Protein AF-A0A956H347-F1 (afdb_monomer)

Foldseek 3Di:
DPPDPVVNVCVVPVCDDPPDPQQAAQLVVVLVLLVLCCDPPHPNDPVDPLQAAAEAEAEAQAEHRQFDPVLCQCQDQPRQVQQALDSPDSGGANSSSCLQFWDWDDDPVAIDIATAFAASNSHGDPDQNRGGHRDPCSRQVSQVVSQVSSVVVPVLHAYAYAYQFQADQVLHFGWAAPPVDVVCCNRHVTAFNDWAQDPVPGIDGGHGHRSSVVSRVSRDDSRGDHNNDPDCVVVVVVVVCSNVPDPPD

Radius of gyration: 19.12 Å; Cα contacts (8 Å, |Δi|>4): 465; chains: 1; bounding box: 52×43×61 Å

Mean predicted aligned error: 5.88 Å

Nearest PDB structures (foldseek):
  6dek-assembly1_A  TM=2.453E-01  e=6.646E+00  Candida albicans SC5314
  1jsc-assembly1_B  TM=2.160E-01  e=8.020E+00  Saccharomyces cerevisiae

Sequence (249 aa):
APEVALDDVLRCMLPQGINGCGFEQQLESMHLALLRSFSADEAQFGFIRDDASLLVVIVSDEADCSYNKNWGDIFAQDGNRVFWSDPNASFPTSAVCWNAGVACTITPDSYDCVPADKNVDGAPAATDEEAVLHPLSRYTEVLQGLEAEKHAIDPGLDVAVLAITGVGADNQPHYADSLEDPAFQDSFGIGPGCKTVDPEFGFDYAVPPVRMRSVAELMSSDPLASICAADYSSFMAATVEKLVGSCGG

Structure (mmCIF, N/CA/C/O backbone):
data_AF-A0A956H347-F1
#
_entry.id   AF-A0A956H347-F1
#
loop_
_atom_site.group_PDB
_atom_site.id
_atom_site.type_symbol
_atom_site.label_atom_id
_atom_site.label_alt_id
_atom_site.label_comp_id
_atom_site.label_asym_id
_atom_site.label_entity_id
_atom_site.label_seq_id
_atom_site.pdbx_PDB_ins_code
_atom_site.Cartn_x
_atom_site.Cartn_y
_atom_site.Cartn_z
_atom_site.occupancy
_atom_site.B_iso_or_equiv
_atom_site.auth_seq_id
_atom_site.auth_comp_id
_atom_site.auth_asym_id
_atom_site.auth_atom_id
_atom_site.pdbx_PDB_model_num
ATOM 1 N N . ALA A 1 1 ? -18.927 -25.425 21.312 1.00 43.75 1 ALA A N 1
ATOM 2 C CA . ALA A 1 1 ? -17.989 -25.957 20.304 1.00 43.75 1 ALA A CA 1
ATOM 3 C C . ALA A 1 1 ? -16.626 -26.089 20.973 1.00 43.75 1 ALA A C 1
ATOM 5 O O . ALA A 1 1 ? -16.422 -25.353 21.934 1.00 43.75 1 ALA A O 1
ATOM 6 N N . PRO A 1 2 ? -15.742 -27.018 20.568 1.00 46.56 2 PRO A N 1
ATOM 7 C CA . PRO A 1 2 ? -14.362 -26.985 21.041 1.00 46.56 2 PRO A CA 1
ATOM 8 C C . PRO A 1 2 ? -13.775 -25.627 20.654 1.00 46.56 2 PRO A C 1
ATOM 10 O O . PRO A 1 2 ? -13.997 -25.165 19.536 1.00 46.56 2 PRO A O 1
ATOM 13 N N . GLU A 1 3 ? -13.116 -24.974 21.598 1.00 54.88 3 GLU A N 1
ATOM 14 C CA . GLU A 1 3 ? -12.409 -23.723 21.362 1.00 54.88 3 GLU A CA 1
ATOM 15 C C . GLU A 1 3 ? -11.193 -24.071 20.496 1.00 54.88 3 GLU A C 1
ATOM 17 O O . GLU A 1 3 ? -10.264 -24.732 20.956 1.00 54.88 3 GLU A O 1
ATOM 22 N N . VAL A 1 4 ? -11.267 -23.769 19.198 1.00 62.38 4 VAL A N 1
ATOM 23 C CA . VAL A 1 4 ? -10.109 -23.889 18.308 1.00 62.38 4 VAL A CA 1
ATOM 24 C C . VAL A 1 4 ? -9.166 -22.768 18.710 1.00 62.38 4 VAL A C 1
ATOM 26 O O . VAL A 1 4 ? -9.586 -21.612 18.779 1.00 62.38 4 VAL A O 1
ATOM 29 N N . ALA A 1 5 ? -7.925 -23.114 19.028 1.00 74.06 5 ALA A N 1
ATOM 30 C CA . ALA A 1 5 ? -6.944 -22.124 19.419 1.00 74.06 5 ALA A CA 1
ATOM 31 C C . ALA A 1 5 ? -6.692 -21.162 18.240 1.00 74.06 5 ALA A C 1
ATOM 33 O O . ALA A 1 5 ? -6.752 -21.551 17.071 1.00 74.06 5 ALA A O 1
ATOM 34 N N . LEU A 1 6 ? -6.510 -19.872 18.535 1.00 65.56 6 LEU A N 1
ATOM 35 C CA . LEU A 1 6 ? -6.413 -18.829 17.507 1.00 65.56 6 LEU A CA 1
ATOM 36 C C . LEU A 1 6 ? -5.255 -19.094 16.531 1.00 65.56 6 LEU A C 1
ATOM 38 O O . LEU A 1 6 ? -5.375 -18.807 15.343 1.00 65.56 6 LEU A O 1
ATOM 42 N N . ASP A 1 7 ? -4.167 -19.688 17.015 1.00 70.19 7 ASP A N 1
ATOM 43 C CA . ASP A 1 7 ? -3.030 -20.133 16.212 1.00 70.19 7 ASP A CA 1
ATOM 44 C C . ASP A 1 7 ? -3.416 -21.220 15.201 1.00 70.19 7 ASP A C 1
ATOM 46 O O . ASP A 1 7 ? -3.001 -21.141 14.045 1.00 70.19 7 ASP A O 1
ATOM 50 N N . ASP A 1 8 ? -4.259 -22.180 15.581 1.00 68.44 8 ASP A N 1
ATOM 51 C CA . ASP A 1 8 ? -4.762 -23.210 14.665 1.00 68.44 8 ASP A CA 1
ATOM 52 C C . ASP A 1 8 ? -5.692 -22.617 13.593 1.00 68.44 8 ASP A C 1
ATOM 54 O O . ASP A 1 8 ? -5.620 -23.005 12.422 1.00 68.44 8 ASP A O 1
ATOM 58 N N . VAL A 1 9 ? -6.531 -21.638 13.955 1.00 70.50 9 VAL A N 1
ATOM 59 C CA . VAL A 1 9 ? -7.384 -20.922 12.988 1.00 70.50 9 VAL A CA 1
ATOM 60 C C . VAL A 1 9 ? -6.529 -20.118 12.010 1.00 70.50 9 VAL A C 1
ATOM 62 O O . VAL A 1 9 ? -6.699 -20.250 10.798 1.00 70.50 9 VAL A O 1
ATOM 65 N N . LEU A 1 10 ? -5.581 -19.324 12.512 1.00 68.81 10 LEU A N 1
ATOM 66 C CA . LEU A 1 10 ? -4.703 -18.502 11.677 1.00 68.81 10 LEU A CA 1
ATOM 67 C C . LEU A 1 10 ? -3.832 -19.364 10.759 1.00 68.81 10 LEU A C 1
ATOM 69 O O . LEU A 1 10 ? -3.721 -19.059 9.576 1.00 68.81 10 LEU A O 1
ATOM 73 N N . ARG A 1 11 ? -3.300 -20.492 11.239 1.00 70.50 11 ARG A N 1
ATOM 74 C CA . ARG A 1 11 ? -2.558 -21.446 10.394 1.00 70.50 11 ARG A CA 1
ATOM 75 C C . ARG A 1 11 ? -3.395 -22.037 9.267 1.00 70.50 11 ARG A C 1
ATOM 77 O O . ARG A 1 11 ? -2.844 -22.351 8.219 1.00 70.50 11 ARG A O 1
ATOM 84 N N . CYS A 1 12 ? -4.702 -22.190 9.460 1.00 65.19 12 CYS A N 1
ATOM 85 C CA . CYS A 1 12 ? -5.597 -22.656 8.403 1.00 65.19 12 CYS A CA 1
ATOM 86 C C . CYS A 1 12 ? -6.010 -21.537 7.438 1.00 65.19 12 CYS A C 1
ATOM 88 O O . CYS A 1 12 ? -6.299 -21.817 6.277 1.00 65.19 12 CYS A O 1
ATOM 90 N N . MET A 1 13 ? -6.087 -20.290 7.912 1.00 69.88 13 MET A N 1
ATOM 91 C CA . MET A 1 13 ? -6.613 -19.162 7.137 1.00 69.88 13 MET A CA 1
ATOM 92 C C . MET A 1 13 ? -5.539 -18.305 6.467 1.00 69.88 13 MET A C 1
ATOM 94 O O . MET A 1 13 ? -5.861 -17.609 5.513 1.00 69.88 13 MET A O 1
ATOM 98 N N . LEU A 1 14 ? -4.288 -18.324 6.922 1.00 66.62 14 LEU A N 1
ATOM 99 C CA . LEU A 1 14 ? -3.225 -17.492 6.349 1.00 66.62 14 LEU A CA 1
ATOM 100 C C . LEU A 1 14 ? -2.609 -18.053 5.060 1.00 66.62 14 LEU A C 1
ATOM 102 O O . LEU A 1 14 ? -2.336 -17.243 4.178 1.00 66.62 14 LEU A O 1
ATOM 106 N N . PRO A 1 15 ? -2.428 -19.380 4.879 1.00 64.75 15 PRO A N 1
ATOM 107 C CA . PRO A 1 15 ? -1.987 -19.932 3.600 1.00 64.75 15 PRO A CA 1
ATOM 108 C C . PRO A 1 15 ? -3.092 -19.788 2.544 1.00 64.75 15 PRO A C 1
ATOM 110 O O . PRO A 1 15 ? -3.883 -20.699 2.300 1.00 64.75 15 PRO A O 1
ATOM 113 N N . GLN A 1 16 ? -3.181 -18.610 1.935 1.00 62.66 16 GLN A N 1
ATOM 114 C CA . GLN A 1 16 ? -4.017 -18.363 0.770 1.00 62.66 16 GLN A CA 1
ATOM 115 C C . GLN A 1 16 ? -3.220 -18.754 -0.477 1.00 62.66 16 GLN A C 1
ATOM 117 O O . GLN A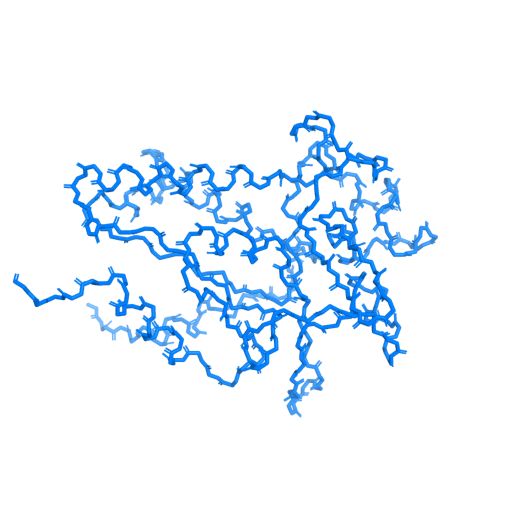 1 16 ? -2.027 -18.491 -0.581 1.00 62.66 16 GLN A O 1
ATOM 122 N N . GLY A 1 17 ? -3.852 -19.496 -1.387 1.00 56.09 17 GLY A N 1
ATOM 123 C CA . GLY A 1 17 ? -3.143 -20.107 -2.511 1.00 56.09 17 GLY A CA 1
ATOM 124 C C . GLY A 1 17 ? -2.524 -19.081 -3.469 1.00 56.09 17 GLY A C 1
ATOM 125 O O . GLY A 1 17 ? -3.136 -18.068 -3.776 1.00 56.09 17 GLY A O 1
ATOM 126 N N . ILE A 1 18 ? -1.370 -19.427 -4.042 1.00 60.38 18 ILE A N 1
ATOM 127 C CA . ILE A 1 18 ? -0.601 -18.628 -5.020 1.00 60.38 18 ILE A CA 1
ATOM 128 C C . ILE A 1 18 ? -1.235 -18.531 -6.424 1.00 60.38 18 ILE A C 1
ATOM 130 O O . ILE A 1 18 ? -0.656 -17.961 -7.339 1.00 60.38 18 ILE A O 1
ATOM 134 N N . ASN A 1 19 ? -2.418 -19.119 -6.631 1.00 60.50 19 ASN A N 1
ATOM 135 C CA . ASN A 1 19 ? -3.109 -19.134 -7.931 1.00 60.50 19 ASN A CA 1
ATOM 136 C C . ASN A 1 19 ? -4.013 -17.902 -8.144 1.00 60.50 19 ASN A C 1
ATOM 138 O O . ASN A 1 19 ? -4.927 -17.939 -8.971 1.00 60.50 19 ASN A O 1
ATOM 142 N N . GLY A 1 20 ? -3.821 -16.849 -7.346 1.00 60.50 20 GLY A N 1
ATOM 143 C CA . GLY A 1 20 ? -4.501 -15.569 -7.508 1.00 60.50 20 GLY A CA 1
ATOM 144 C C . GLY A 1 20 ? -4.001 -14.789 -8.727 1.00 60.50 20 GLY A C 1
ATOM 145 O O . GLY A 1 20 ? -3.146 -15.238 -9.486 1.00 60.50 20 GLY A O 1
ATOM 146 N N . CYS A 1 21 ? -4.553 -13.594 -8.926 1.00 68.31 21 CYS A N 1
ATOM 147 C CA . CYS A 1 21 ? -3.962 -12.627 -9.846 1.00 68.31 21 CYS A CA 1
ATOM 148 C C . CYS A 1 21 ? -2.609 -12.189 -9.268 1.00 68.31 21 CYS A C 1
ATOM 150 O O . CYS A 1 21 ? -2.598 -11.719 -8.136 1.00 68.31 21 CYS A O 1
ATOM 152 N N . GLY A 1 22 ? -1.512 -12.285 -10.028 1.00 80.06 22 GLY A N 1
ATOM 153 C CA . GLY 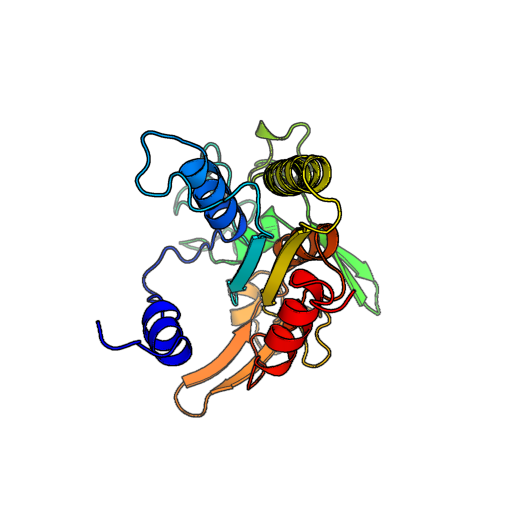A 1 22 ? -0.171 -11.821 -9.613 1.00 80.06 22 GLY A CA 1
ATOM 154 C C . GLY A 1 22 ? -0.028 -10.294 -9.541 1.00 80.06 22 GLY A C 1
ATOM 155 O O . GLY A 1 22 ? 1.041 -9.760 -9.778 1.00 80.06 22 GLY A O 1
ATOM 156 N N . PHE A 1 23 ? -1.136 -9.586 -9.316 1.00 91.38 23 PHE A N 1
ATOM 157 C CA . PHE A 1 23 ? -1.189 -8.146 -9.097 1.00 91.38 23 PHE A CA 1
ATOM 158 C C . PHE A 1 23 ? -1.989 -7.937 -7.815 1.00 91.38 23 PHE A C 1
ATOM 160 O O . PHE A 1 23 ? -3.226 -7.885 -7.840 1.00 91.38 23 PHE A O 1
ATOM 167 N N . GLU A 1 24 ? -1.289 -7.925 -6.687 1.00 92.31 24 GLU A N 1
ATOM 168 C CA . GLU A 1 24 ? -1.913 -7.970 -5.371 1.00 92.31 24 GLU A CA 1
ATOM 169 C C . GLU A 1 24 ? -2.517 -6.619 -4.966 1.00 92.31 24 GLU A C 1
ATOM 171 O O . GLU A 1 24 ? -1.957 -5.568 -5.235 1.00 92.31 24 GLU A O 1
ATOM 176 N N . GLN A 1 25 ? -3.701 -6.612 -4.350 1.00 95.69 25 GLN A N 1
ATOM 177 C CA . GLN A 1 25 ? -4.458 -5.380 -4.074 1.00 95.69 25 GLN A CA 1
ATOM 178 C C . GLN A 1 25 ? -4.817 -5.280 -2.593 1.00 95.69 25 GLN A C 1
ATOM 180 O O . GLN A 1 25 ? -5.994 -5.274 -2.225 1.00 95.69 25 GLN A O 1
ATOM 185 N N . GLN A 1 26 ? -3.807 -5.276 -1.726 1.00 95.81 26 GLN A N 1
ATOM 186 C CA . GLN A 1 26 ? -3.977 -5.280 -0.271 1.00 95.81 26 GLN A CA 1
ATOM 187 C C . GLN A 1 26 ? -4.828 -4.105 0.209 1.00 95.81 26 GLN A C 1
ATOM 189 O O . GLN A 1 26 ? -5.723 -4.297 1.037 1.00 95.81 26 GLN A O 1
ATOM 194 N N . LEU A 1 27 ? -4.578 -2.902 -0.313 1.00 98.38 27 LEU A N 1
ATOM 195 C CA . LEU A 1 27 ? -5.274 -1.699 0.140 1.00 98.38 27 LEU A CA 1
ATOM 196 C C . LEU A 1 27 ? -6.740 -1.672 -0.310 1.00 98.38 27 LEU A C 1
ATOM 198 O O . LEU A 1 27 ? -7.617 -1.386 0.506 1.00 98.38 27 LEU A O 1
ATOM 202 N N . GLU A 1 28 ? -7.040 -2.046 -1.556 1.00 97.69 28 GLU A N 1
ATOM 203 C CA . GLU A 1 28 ? -8.428 -2.152 -2.022 1.00 97.69 28 GLU A CA 1
ATOM 204 C C . GLU A 1 28 ? -9.150 -3.326 -1.350 1.00 97.69 28 GLU A C 1
ATOM 206 O O . GLU A 1 28 ? -10.328 -3.209 -1.017 1.00 97.69 28 GLU A O 1
ATOM 211 N N . SER A 1 29 ? -8.457 -4.434 -1.067 1.00 96.00 29 SER A N 1
ATOM 212 C CA . SER A 1 29 ? -9.013 -5.548 -0.288 1.00 96.00 29 SER A CA 1
ATOM 213 C C . SER A 1 29 ? -9.446 -5.090 1.109 1.00 96.00 29 SER A C 1
ATOM 215 O O . SER A 1 29 ? -10.592 -5.321 1.507 1.00 96.00 29 SER A O 1
ATOM 217 N N . MET A 1 30 ? -8.574 -4.363 1.821 1.00 97.50 30 MET A N 1
ATOM 218 C CA . MET A 1 30 ? -8.904 -3.733 3.102 1.00 97.50 30 MET A CA 1
ATOM 219 C C . MET A 1 30 ? -10.108 -2.796 2.951 1.00 97.50 30 MET A C 1
ATOM 221 O O . MET A 1 30 ? -11.083 -2.929 3.687 1.00 97.50 30 MET A O 1
ATOM 225 N N . HIS A 1 31 ? -10.074 -1.879 1.985 1.00 97.88 31 HIS A N 1
ATOM 226 C CA . HIS A 1 31 ? -11.142 -0.906 1.762 1.00 97.88 31 HIS A CA 1
ATOM 227 C C . HIS A 1 31 ? -12.504 -1.566 1.540 1.00 97.88 31 HIS A C 1
ATOM 229 O O . HIS A 1 31 ? -13.482 -1.224 2.205 1.00 97.88 31 HIS A O 1
ATOM 235 N N . LEU A 1 32 ? -12.571 -2.556 0.648 1.00 95.88 32 LEU A N 1
ATOM 236 C CA . LEU A 1 32 ? -13.803 -3.283 0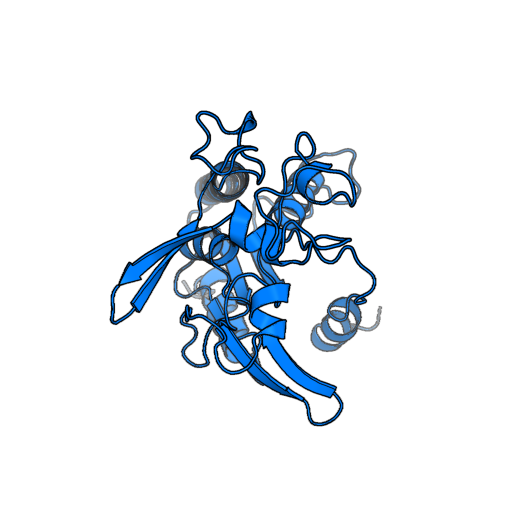.358 1.00 95.88 32 LEU A CA 1
ATOM 237 C C . LEU A 1 32 ? -14.286 -4.088 1.569 1.00 95.88 32 LEU A C 1
ATOM 239 O O . LEU A 1 32 ? -15.493 -4.151 1.805 1.00 95.88 32 LEU A O 1
ATOM 243 N N . ALA A 1 33 ? -13.382 -4.673 2.359 1.00 95.25 33 ALA A N 1
ATOM 244 C CA . ALA A 1 33 ? -13.753 -5.352 3.598 1.00 95.25 33 ALA A CA 1
ATOM 245 C C . ALA A 1 33 ? -14.396 -4.384 4.608 1.00 95.25 33 ALA A C 1
ATOM 247 O O . ALA A 1 33 ? -15.444 -4.710 5.172 1.00 95.25 33 ALA A O 1
ATOM 248 N N . LEU A 1 34 ? -13.826 -3.183 4.778 1.00 95.31 34 LEU A N 1
ATOM 249 C CA . LEU A 1 34 ? -14.396 -2.134 5.631 1.00 95.31 34 LEU A CA 1
ATOM 250 C C . LEU A 1 34 ? -15.777 -1.700 5.117 1.00 95.31 34 LEU A C 1
ATOM 252 O O . LEU A 1 34 ? -16.749 -1.754 5.868 1.00 95.31 34 LEU A O 1
ATOM 256 N N . LEU A 1 35 ? -15.907 -1.369 3.828 1.00 93.88 35 LEU A N 1
ATOM 257 C CA . LEU A 1 35 ? -17.183 -0.929 3.250 1.00 93.88 35 LEU A CA 1
ATOM 258 C C . LEU A 1 35 ? -18.298 -1.971 3.403 1.00 93.88 35 LEU A C 1
ATOM 260 O O . LEU A 1 35 ? -19.421 -1.631 3.777 1.00 93.88 35 LEU A O 1
ATOM 264 N N . ARG A 1 36 ? -17.991 -3.251 3.166 1.00 95.00 36 ARG A N 1
ATOM 265 C CA . ARG A 1 36 ? -18.969 -4.341 3.322 1.00 95.00 36 ARG A CA 1
ATOM 266 C C . ARG A 1 36 ? -19.379 -4.554 4.777 1.00 95.00 36 ARG A C 1
ATOM 268 O O . ARG A 1 36 ? -20.462 -5.066 5.026 1.00 95.00 36 ARG A O 1
ATOM 275 N N . SER A 1 37 ? -18.560 -4.136 5.741 1.00 95.06 37 SER A N 1
ATOM 276 C CA . SER A 1 37 ? -18.932 -4.189 7.157 1.00 95.06 37 SER A CA 1
ATOM 277 C C . SER A 1 37 ? -19.898 -3.077 7.592 1.00 95.06 37 SER A C 1
ATOM 279 O O . SER A 1 37 ? -20.569 -3.224 8.615 1.00 95.06 37 SER A O 1
ATOM 281 N N . PHE A 1 38 ? -20.018 -2.000 6.805 1.00 90.69 38 PHE A N 1
ATOM 282 C CA . PHE A 1 38 ? -20.933 -0.881 7.065 1.00 90.69 38 PHE A CA 1
ATOM 283 C C . PHE A 1 38 ? -22.330 -1.078 6.463 1.00 90.69 38 PHE A C 1
ATOM 285 O O . PHE A 1 38 ? -23.285 -0.433 6.898 1.00 90.69 38 PHE A O 1
ATOM 292 N N . SER A 1 39 ? -22.474 -1.951 5.463 1.00 91.56 39 SER A N 1
ATOM 293 C CA . SER A 1 39 ? -23.724 -2.104 4.714 1.00 91.56 39 SER A CA 1
ATOM 294 C C . SER A 1 39 ? -24.639 -3.161 5.327 1.00 91.56 39 SER A C 1
ATOM 296 O O . SER A 1 39 ? -24.278 -4.329 5.374 1.00 91.56 39 SER A O 1
ATOM 298 N N . ALA A 1 40 ? -25.839 -2.774 5.773 1.00 93.00 40 ALA A N 1
ATOM 299 C CA . ALA A 1 40 ? -26.773 -3.657 6.493 1.00 93.00 40 ALA A CA 1
ATOM 300 C C . ALA A 1 40 ? -27.295 -4.868 5.690 1.00 93.00 40 ALA A C 1
ATOM 302 O O . ALA A 1 40 ? -27.891 -5.781 6.262 1.00 93.00 40 ALA A O 1
ATOM 303 N N . ASP A 1 41 ? -27.111 -4.868 4.372 1.00 94.94 41 ASP A N 1
ATOM 304 C CA . ASP A 1 41 ? -27.464 -5.948 3.449 1.00 94.94 41 ASP A CA 1
ATOM 305 C C . ASP A 1 41 ? -26.316 -6.938 3.184 1.00 94.94 41 ASP A C 1
ATOM 307 O O . ASP A 1 41 ? -26.537 -7.977 2.558 1.00 94.94 41 ASP A O 1
ATOM 311 N N . GLU A 1 42 ? -25.112 -6.664 3.685 1.00 94.44 42 GLU A N 1
ATOM 312 C CA . GLU A 1 42 ? -23.948 -7.539 3.560 1.00 94.44 42 GLU A CA 1
ATOM 313 C C . GLU A 1 42 ? -23.823 -8.486 4.761 1.00 94.44 42 GLU A C 1
ATOM 315 O O . GLU A 1 42 ? -24.094 -8.137 5.909 1.00 94.44 42 GLU A O 1
ATOM 320 N N . ALA A 1 43 ? -23.340 -9.707 4.520 1.00 93.69 43 ALA A N 1
ATOM 321 C CA . ALA A 1 43 ? -23.149 -10.701 5.585 1.00 93.69 43 ALA A CA 1
ATOM 322 C C . ALA A 1 43 ? -22.086 -10.288 6.625 1.00 93.69 43 ALA A C 1
ATOM 324 O O . ALA A 1 43 ? -22.016 -10.862 7.708 1.00 93.69 43 ALA A O 1
ATOM 325 N N . GLN A 1 44 ? -21.236 -9.328 6.267 1.00 93.56 44 GLN A N 1
ATOM 326 C CA . GLN A 1 44 ? -20.145 -8.779 7.066 1.00 93.56 44 GLN A CA 1
ATOM 327 C C . GLN A 1 44 ? -20.607 -7.618 7.953 1.00 93.56 44 GLN A C 1
ATOM 329 O O . GLN A 1 44 ? -19.812 -7.118 8.753 1.00 93.56 44 GLN A O 1
ATOM 334 N N . PHE A 1 45 ? -21.865 -7.182 7.813 1.00 95.12 45 PHE A N 1
ATOM 335 C CA . PHE A 1 45 ? -22.415 -6.084 8.589 1.00 95.12 45 PHE A CA 1
ATOM 336 C C . PHE A 1 45 ? -22.241 -6.299 10.093 1.00 95.12 45 PHE A C 1
ATOM 338 O O . PHE A 1 45 ? -22.538 -7.373 10.621 1.00 95.12 45 PHE A O 1
ATOM 345 N N . GLY A 1 46 ? -21.779 -5.259 10.787 1.00 90.75 46 GLY A N 1
ATOM 346 C CA . GLY A 1 46 ? -21.585 -5.287 12.238 1.00 90.75 46 GLY A CA 1
ATOM 347 C C . GLY A 1 46 ? -20.295 -5.971 12.699 1.00 90.75 46 GLY A C 1
ATOM 348 O O . GLY A 1 46 ? -20.088 -6.101 13.904 1.00 90.75 46 GLY A O 1
ATOM 349 N N . PHE A 1 47 ? -19.411 -6.382 11.778 1.00 93.94 47 PHE A N 1
ATOM 350 C CA . PHE A 1 47 ? -18.047 -6.782 12.139 1.00 93.94 47 PHE A CA 1
ATOM 351 C C . PHE A 1 47 ? -17.307 -5.637 12.847 1.00 93.94 47 PHE A C 1
ATOM 353 O O . PHE A 1 47 ? -16.709 -5.839 13.904 1.00 93.94 47 PHE A O 1
ATOM 360 N N . ILE A 1 48 ? -17.394 -4.424 12.290 1.00 94.06 48 ILE A N 1
ATOM 361 C CA . ILE A 1 48 ? -16.894 -3.214 12.941 1.00 94.06 48 ILE A CA 1
ATOM 362 C C . ILE A 1 48 ? -17.945 -2.755 13.946 1.00 94.06 48 ILE A C 1
ATOM 364 O O . ILE A 1 48 ? -19.015 -2.279 13.573 1.00 94.06 48 ILE A O 1
ATOM 368 N N . ARG A 1 49 ? -17.626 -2.918 15.230 1.00 91.94 49 ARG A N 1
ATOM 369 C CA . ARG A 1 49 ? -18.436 -2.406 16.339 1.00 91.94 49 ARG A CA 1
ATOM 370 C C . ARG A 1 49 ? -18.029 -0.979 16.669 1.00 91.94 49 ARG A C 1
ATOM 372 O O . ARG A 1 49 ? -16.870 -0.613 16.480 1.00 91.94 49 ARG A O 1
ATOM 379 N N . ASP A 1 50 ? -18.970 -0.186 17.151 1.00 91.69 50 ASP A N 1
ATOM 380 C CA . ASP A 1 50 ? -18.750 1.195 17.577 1.00 91.69 50 ASP A CA 1
ATOM 381 C C . ASP A 1 50 ? -17.935 1.262 18.882 1.00 91.69 50 ASP A C 1
ATOM 383 O O . ASP A 1 50 ? -17.019 2.071 18.990 1.00 91.69 50 ASP A O 1
ATOM 387 N N . ASP A 1 51 ? -18.176 0.328 19.803 1.00 90.12 51 ASP A N 1
ATOM 388 C CA . ASP A 1 51 ? -17.559 0.199 21.131 1.00 90.12 51 ASP A CA 1
ATOM 389 C C . ASP A 1 51 ? -16.262 -0.641 21.175 1.00 90.12 51 ASP A C 1
ATOM 391 O O . ASP A 1 51 ? -15.939 -1.262 22.192 1.00 90.12 51 ASP A O 1
ATOM 395 N N . ALA A 1 52 ? -15.522 -0.723 20.065 1.00 91.88 52 ALA A N 1
ATOM 396 C CA . ALA A 1 52 ? -14.305 -1.532 19.986 1.00 91.88 52 ALA A CA 1
ATOM 397 C C . ALA A 1 52 ? -13.231 -0.921 19.089 1.00 91.88 52 ALA A C 1
ATOM 399 O O . ALA A 1 52 ? -13.538 -0.437 18.000 1.00 91.88 52 ALA A O 1
ATOM 400 N N . SER A 1 53 ? -11.969 -1.029 19.501 1.00 93.31 53 SER A N 1
ATOM 401 C CA . SER A 1 53 ? -10.825 -0.716 18.645 1.00 93.31 53 SER A CA 1
ATOM 402 C C . SER A 1 53 ? -10.790 -1.649 17.428 1.00 93.31 53 SER A C 1
ATOM 404 O O . SER A 1 53 ? -11.238 -2.800 17.493 1.00 93.31 53 SER A O 1
ATOM 406 N N . LEU A 1 54 ? -10.246 -1.163 16.313 1.00 93.81 54 LEU A N 1
ATOM 407 C CA . LEU A 1 54 ? -10.047 -1.949 15.095 1.00 93.81 54 LEU A CA 1
ATOM 408 C C . LEU A 1 54 ? -8.553 -2.153 14.846 1.00 93.81 54 LEU A C 1
ATOM 410 O O . LEU A 1 54 ? -7.789 -1.194 14.802 1.00 93.81 54 LEU A O 1
ATOM 414 N N . LEU A 1 55 ? -8.160 -3.403 14.613 1.00 94.00 55 LEU A N 1
ATOM 415 C CA . LEU A 1 55 ? -6.839 -3.751 14.105 1.00 94.00 55 LEU A CA 1
ATOM 416 C C . LEU A 1 55 ? -6.963 -4.282 12.681 1.00 94.00 55 LEU A C 1
ATOM 418 O O . LEU A 1 55 ? -7.616 -5.304 12.456 1.0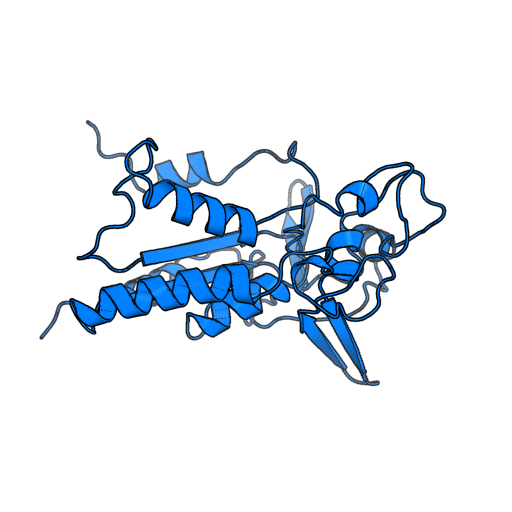0 94.00 55 LEU A O 1
ATOM 422 N N . VAL A 1 56 ? -6.282 -3.632 11.744 1.00 95.38 56 VAL A N 1
ATOM 423 C CA . VAL A 1 56 ? -6.026 -4.170 10.408 1.00 95.38 56 VAL A CA 1
ATOM 424 C C . VAL A 1 56 ? -4.582 -4.653 10.350 1.00 95.38 56 VAL A C 1
ATOM 426 O O . VAL A 1 56 ? -3.661 -3.911 10.678 1.00 95.38 56 VAL A O 1
ATOM 429 N N . VAL A 1 57 ? -4.375 -5.894 9.910 1.00 94.75 57 VAL A N 1
ATOM 430 C CA . VAL A 1 57 ? -3.038 -6.447 9.658 1.00 94.75 57 VAL A CA 1
ATOM 431 C C . VAL A 1 57 ? -2.935 -6.799 8.184 1.00 94.75 57 VAL A C 1
ATOM 433 O O . VAL A 1 57 ? -3.656 -7.668 7.697 1.00 94.75 57 VAL A O 1
ATOM 436 N N . ILE A 1 58 ? -2.040 -6.114 7.485 1.00 95.69 58 ILE A N 1
ATOM 437 C CA . ILE A 1 58 ? -1.686 -6.393 6.099 1.00 95.69 58 ILE A CA 1
ATOM 438 C C . ILE A 1 58 ? -0.491 -7.344 6.105 1.00 95.69 58 ILE A C 1
ATOM 440 O O . ILE A 1 58 ? 0.503 -7.084 6.779 1.00 95.69 58 ILE A O 1
ATOM 444 N N . VAL A 1 59 ? -0.588 -8.438 5.355 1.00 93.19 59 VAL A N 1
ATOM 445 C CA . VAL A 1 59 ? 0.504 -9.397 5.152 1.00 93.19 59 VAL A CA 1
ATOM 446 C C . VAL A 1 59 ? 0.679 -9.580 3.652 1.00 93.19 59 VAL A C 1
ATOM 448 O O . VAL A 1 59 ? -0.279 -9.964 2.982 1.00 93.19 59 VAL A O 1
ATOM 451 N N . SER A 1 60 ? 1.855 -9.243 3.123 1.00 92.56 60 SER A N 1
ATOM 452 C CA . SER A 1 60 ? 2.166 -9.387 1.693 1.00 92.56 60 SER A CA 1
ATOM 453 C C . SER A 1 60 ? 3.668 -9.298 1.445 1.00 92.56 60 SER A C 1
ATOM 455 O O . SER A 1 60 ? 4.372 -8.527 2.100 1.00 92.56 60 SER A O 1
ATOM 457 N N . ASP A 1 61 ? 4.149 -10.080 0.491 1.00 92.69 61 ASP A N 1
ATOM 458 C CA . ASP A 1 61 ? 5.496 -10.028 -0.068 1.00 92.69 61 ASP A CA 1
ATOM 459 C C . ASP A 1 61 ? 5.580 -9.218 -1.377 1.00 92.69 61 ASP A C 1
ATOM 461 O O . ASP A 1 61 ? 6.682 -9.012 -1.884 1.00 92.69 61 ASP A O 1
ATOM 465 N N . GLU A 1 62 ? 4.472 -8.679 -1.893 1.00 93.31 62 GLU A N 1
ATOM 466 C CA . GLU A 1 62 ? 4.431 -7.881 -3.126 1.00 93.31 62 GLU A CA 1
ATOM 467 C C . GLU A 1 62 ? 4.168 -6.379 -2.889 1.00 93.31 62 GLU A C 1
ATOM 469 O O . GLU A 1 62 ? 3.914 -5.899 -1.782 1.00 93.31 62 GLU A O 1
ATOM 474 N N . ALA A 1 63 ? 4.269 -5.594 -3.966 1.00 95.62 63 ALA A N 1
ATOM 475 C CA . ALA A 1 63 ? 3.826 -4.205 -3.976 1.00 95.62 63 ALA A CA 1
ATOM 476 C C . ALA A 1 63 ? 2.301 -4.123 -4.158 1.00 95.62 63 ALA A C 1
ATOM 478 O O . ALA A 1 63 ? 1.729 -4.841 -4.969 1.00 95.62 63 ALA A O 1
ATOM 479 N N . ASP A 1 64 ? 1.652 -3.174 -3.476 1.00 97.62 64 ASP A N 1
ATOM 480 C CA . ASP A 1 64 ? 0.219 -2.924 -3.662 1.00 97.62 64 ASP A CA 1
ATOM 481 C C . ASP A 1 64 ? -0.083 -2.391 -5.076 1.00 97.62 64 ASP A C 1
ATOM 483 O O . ASP A 1 64 ? 0.356 -1.308 -5.472 1.00 97.62 64 ASP A O 1
ATOM 487 N N . CYS A 1 65 ? -0.892 -3.150 -5.804 1.00 96.12 65 CYS A N 1
ATOM 488 C CA . CYS A 1 65 ? -1.389 -2.904 -7.152 1.00 96.12 65 CYS A CA 1
ATOM 489 C C . CYS A 1 65 ? -2.838 -2.410 -7.161 1.00 96.12 65 CYS A C 1
ATOM 491 O O . CYS A 1 65 ? -3.515 -2.615 -8.167 1.00 96.12 65 CYS A O 1
ATOM 493 N N . SER A 1 66 ? -3.366 -1.858 -6.062 1.00 97.69 66 SER A N 1
ATOM 494 C CA . SER A 1 66 ? -4.791 -1.520 -5.933 1.00 97.69 66 SER A CA 1
ATOM 495 C C . SER A 1 66 ? -5.248 -0.515 -6.999 1.00 97.69 66 SER A C 1
ATOM 497 O O . SER A 1 66 ? -5.163 0.706 -6.819 1.00 97.69 66 SER A O 1
ATOM 499 N N . TYR A 1 67 ? -5.684 -1.0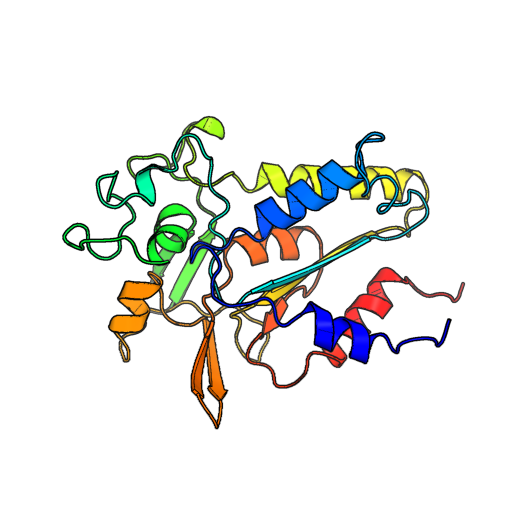47 -8.144 1.00 96.81 67 TYR A N 1
ATOM 500 C CA . TYR A 1 67 ? -5.775 -0.311 -9.396 1.00 96.81 67 TYR A CA 1
ATOM 501 C C . TYR A 1 67 ? -7.179 0.191 -9.668 1.00 96.81 67 TYR A C 1
ATOM 503 O O . TYR A 1 67 ? -8.185 -0.454 -9.369 1.00 96.81 67 TYR A O 1
ATOM 511 N N . ASN A 1 68 ? -7.239 1.344 -10.319 1.00 97.00 68 ASN A N 1
ATOM 512 C CA . ASN A 1 68 ? -8.484 1.882 -10.816 1.00 97.00 68 ASN A CA 1
ATOM 513 C C . ASN A 1 68 ? -8.914 1.081 -12.050 1.00 97.00 68 ASN A C 1
ATOM 515 O O . ASN A 1 68 ? -8.254 1.100 -13.089 1.00 97.00 68 ASN A O 1
ATOM 519 N N . LYS A 1 69 ? -10.051 0.386 -11.948 1.00 95.38 69 LYS A N 1
ATOM 520 C CA . LYS A 1 69 ? -10.547 -0.533 -12.989 1.00 95.38 69 LYS A CA 1
ATOM 521 C C . LYS A 1 69 ? -10.771 0.121 -14.354 1.00 95.38 69 LYS A C 1
ATOM 523 O O . LYS A 1 69 ? -10.737 -0.586 -15.358 1.00 95.38 69 LYS A O 1
ATOM 528 N N . ASN A 1 70 ? -10.939 1.444 -14.409 1.00 96.69 70 ASN A N 1
ATOM 529 C CA . ASN A 1 70 ? -11.002 2.187 -15.673 1.00 96.69 70 ASN A CA 1
ATOM 530 C C . ASN A 1 70 ? -9.690 2.106 -16.475 1.00 96.69 70 ASN A C 1
ATOM 532 O O . ASN A 1 70 ? -9.708 2.274 -17.691 1.00 96.69 70 ASN A O 1
ATOM 536 N N . TRP A 1 71 ? -8.576 1.806 -15.804 1.00 96.88 71 TRP A N 1
ATOM 537 C CA . TRP A 1 71 ? -7.225 1.727 -16.357 1.00 96.88 71 TRP A CA 1
ATOM 538 C C . TRP A 1 71 ? -6.657 0.300 -16.351 1.00 96.88 71 TRP A C 1
ATOM 540 O O . TRP A 1 71 ? -5.452 0.118 -16.498 1.00 96.88 71 TRP A O 1
ATOM 550 N N . GLY A 1 72 ? -7.507 -0.729 -16.228 1.00 95.31 72 GLY A N 1
ATOM 551 C CA . GLY A 1 72 ? -7.077 -2.135 -16.173 1.00 95.31 72 GLY A CA 1
ATOM 552 C C . GLY A 1 72 ? -6.302 -2.632 -17.404 1.00 95.31 72 GLY A C 1
ATOM 553 O O . GLY A 1 72 ? -5.662 -3.678 -17.347 1.00 95.31 72 GLY A O 1
ATOM 554 N N . ASP A 1 73 ? -6.317 -1.872 -18.501 1.00 95.38 73 ASP A N 1
ATOM 555 C CA . ASP A 1 73 ? -5.566 -2.165 -19.722 1.00 95.38 73 ASP A CA 1
ATOM 556 C C . ASP A 1 73 ? -4.040 -2.187 -19.509 1.00 95.38 73 ASP A C 1
ATOM 558 O O . ASP A 1 73 ? -3.340 -2.885 -20.236 1.00 95.38 73 ASP A O 1
ATOM 562 N N . ILE A 1 74 ? -3.512 -1.527 -18.466 1.00 95.75 74 ILE A N 1
ATOM 563 C CA . ILE A 1 74 ? -2.070 -1.585 -18.150 1.00 95.75 74 ILE A CA 1
ATOM 564 C C . ILE A 1 74 ? -1.585 -2.999 -17.771 1.00 95.75 74 ILE A C 1
ATOM 566 O O . ILE A 1 74 ? -0.384 -3.265 -17.789 1.00 95.75 74 ILE A O 1
ATOM 570 N N . PHE A 1 75 ? -2.514 -3.907 -17.447 1.00 94.75 75 PHE A N 1
ATOM 571 C CA . PHE A 1 75 ? -2.254 -5.305 -17.088 1.00 94.75 75 PHE A CA 1
ATOM 572 C C . PHE A 1 75 ? -2.585 -6.294 -18.222 1.00 94.75 75 PHE A C 1
ATOM 574 O O . PHE A 1 75 ? -2.418 -7.505 -18.058 1.00 94.75 75 PHE A O 1
ATOM 581 N N . ALA A 1 76 ? -3.086 -5.818 -19.365 1.00 93.38 76 ALA A N 1
ATOM 582 C CA . ALA A 1 76 ? -3.535 -6.669 -20.463 1.00 93.38 76 ALA A CA 1
ATOM 583 C C . ALA A 1 76 ? -2.411 -6.942 -21.472 1.00 93.38 76 ALA A C 1
ATOM 585 O O . ALA A 1 76 ? -1.669 -6.038 -21.834 1.00 93.38 76 ALA A O 1
ATOM 586 N N . GLN A 1 77 ? -2.338 -8.169 -22.002 1.00 93.62 77 GLN A N 1
ATOM 587 C CA . GLN A 1 77 ? -1.339 -8.604 -22.998 1.00 93.62 77 GLN A CA 1
ATOM 588 C C . GLN A 1 77 ? -1.158 -7.613 -24.174 1.00 93.62 77 GLN A C 1
ATOM 590 O O . GLN A 1 77 ? -0.042 -7.328 -24.626 1.00 93.62 77 GLN A O 1
ATOM 595 N N . ASP A 1 78 ? -2.279 -7.066 -24.639 1.00 94.00 78 ASP A N 1
ATOM 596 C CA . ASP A 1 78 ? -2.369 -6.198 -25.815 1.00 94.00 78 ASP A CA 1
ATOM 597 C C . ASP A 1 78 ? -2.590 -4.722 -25.434 1.00 94.00 78 ASP A C 1
ATOM 599 O O . ASP A 1 78 ? -2.869 -3.895 -26.304 1.00 94.00 78 ASP A O 1
ATOM 603 N N . GLY A 1 79 ? -2.503 -4.409 -24.140 1.00 94.81 79 GLY A N 1
ATOM 604 C CA . GLY A 1 79 ? -2.834 -3.106 -23.583 1.00 94.81 79 GLY A CA 1
ATOM 605 C C . GLY A 1 79 ? -1.652 -2.149 -23.480 1.00 94.81 79 GLY A C 1
ATOM 606 O O . GLY A 1 79 ? -0.583 -2.352 -24.068 1.00 94.81 79 GLY A O 1
ATOM 607 N N . ASN A 1 80 ? -1.853 -1.067 -22.733 1.00 96.75 80 ASN A N 1
ATOM 608 C CA . ASN A 1 80 ? -0.838 -0.045 -22.505 1.00 96.75 80 ASN A CA 1
ATOM 609 C C . ASN A 1 80 ? 0.380 -0.585 -21.724 1.00 96.75 80 ASN A C 1
ATOM 611 O O . ASN A 1 80 ? 0.257 -1.113 -20.622 1.00 96.75 80 ASN A O 1
ATOM 615 N N . ARG A 1 81 ? 1.583 -0.374 -22.277 1.00 97.81 81 ARG A N 1
ATOM 616 C CA . ARG A 1 81 ? 2.857 -0.904 -21.762 1.00 97.81 81 ARG A CA 1
ATOM 617 C C . ARG A 1 81 ? 3.753 0.116 -21.056 1.00 97.81 81 ARG A C 1
ATOM 619 O O . ARG A 1 81 ? 4.905 -0.193 -20.773 1.00 97.81 81 ARG A O 1
ATOM 626 N N . VAL A 1 82 ? 3.256 1.325 -20.775 1.00 98.19 82 VAL A N 1
ATOM 627 C CA . VAL A 1 82 ? 4.023 2.420 -20.139 1.00 98.19 82 VAL A CA 1
ATOM 628 C C . VAL A 1 82 ? 4.697 1.995 -18.829 1.00 98.19 82 VAL A C 1
ATOM 630 O O . VAL A 1 82 ? 5.805 2.440 -18.542 1.00 98.19 82 VAL A O 1
ATOM 633 N N . PHE A 1 83 ? 4.052 1.124 -18.051 1.00 97.94 83 PHE A N 1
ATOM 634 C CA . PHE A 1 83 ? 4.536 0.684 -16.737 1.00 97.94 83 PHE A CA 1
ATOM 635 C C . PHE A 1 83 ? 5.243 -0.673 -16.746 1.00 97.94 83 PHE A C 1
ATOM 637 O O . PHE A 1 83 ? 5.628 -1.166 -15.688 1.00 97.94 83 PHE A O 1
ATOM 644 N N . TRP A 1 84 ? 5.395 -1.309 -17.904 1.00 97.50 84 TRP A N 1
ATOM 645 C CA . TRP A 1 84 ? 6.007 -2.633 -17.979 1.00 97.50 84 TRP A CA 1
ATOM 646 C C . TRP A 1 84 ? 7.518 -2.521 -17.785 1.00 97.50 84 TRP A C 1
ATOM 648 O O . TRP A 1 84 ? 8.123 -1.532 -18.199 1.00 97.50 84 TRP A O 1
ATOM 658 N N . SER A 1 85 ? 8.132 -3.537 -17.179 1.00 95.75 85 SER A N 1
ATOM 659 C CA . SER A 1 85 ? 9.594 -3.627 -17.084 1.00 95.75 85 SER A CA 1
ATOM 660 C C . SER A 1 85 ? 10.238 -3.737 -18.474 1.00 95.75 85 SER A C 1
ATOM 662 O O . SER A 1 85 ? 11.172 -2.999 -18.786 1.00 95.75 85 SER A O 1
ATOM 664 N N . ASP A 1 86 ? 9.671 -4.586 -19.339 1.00 96.12 86 ASP A N 1
ATOM 665 C CA . ASP A 1 86 ? 9.997 -4.690 -20.761 1.00 96.12 86 ASP A CA 1
ATOM 666 C C . ASP A 1 86 ? 8.747 -4.438 -21.628 1.00 96.12 86 ASP A C 1
ATOM 668 O O . ASP A 1 86 ? 7.859 -5.292 -21.714 1.00 96.12 86 ASP A O 1
ATOM 672 N N . PRO A 1 87 ? 8.665 -3.304 -22.351 1.00 95.19 87 PRO A N 1
ATOM 673 C CA . PRO A 1 87 ? 7.538 -3.019 -23.238 1.00 95.19 87 PRO A CA 1
ATOM 674 C C . PRO A 1 87 ? 7.464 -3.958 -24.457 1.00 95.19 87 PRO A C 1
ATOM 676 O O . PRO A 1 87 ? 6.454 -3.964 -25.168 1.00 95.19 87 PRO A O 1
ATOM 679 N N . ASN A 1 88 ? 8.502 -4.756 -24.726 1.00 96.19 88 ASN A N 1
ATOM 680 C CA . ASN A 1 88 ? 8.508 -5.766 -25.788 1.00 96.19 88 ASN A CA 1
ATOM 681 C C . ASN A 1 88 ? 8.090 -7.156 -25.293 1.00 96.19 88 ASN A C 1
ATOM 683 O O . ASN A 1 88 ? 7.923 -8.059 -26.120 1.00 96.19 88 ASN A O 1
ATOM 687 N N . ALA A 1 89 ? 7.890 -7.333 -23.983 1.00 95.12 89 ALA A N 1
ATOM 688 C CA . ALA A 1 89 ? 7.425 -8.589 -23.423 1.00 95.12 89 ALA A CA 1
ATOM 689 C C . ALA A 1 89 ? 6.039 -8.966 -23.970 1.00 95.12 89 ALA A C 1
ATOM 691 O O . ALA A 1 89 ? 5.284 -8.147 -24.510 1.00 95.12 89 ALA A O 1
ATOM 692 N N . SER A 1 90 ? 5.708 -10.253 -23.852 1.00 94.44 90 SER A N 1
ATOM 693 C CA . SER A 1 90 ? 4.378 -10.740 -24.225 1.00 94.44 90 SER A CA 1
ATOM 694 C C . SER A 1 90 ? 3.335 -10.424 -23.159 1.00 94.44 90 SER A C 1
ATOM 696 O O . SER A 1 90 ? 2.197 -10.188 -23.524 1.00 94.44 90 SER A O 1
ATOM 698 N N . PHE A 1 91 ? 3.709 -10.392 -21.878 1.00 93.56 91 PHE A N 1
ATOM 699 C CA . PHE A 1 91 ? 2.816 -10.142 -20.745 1.00 93.56 91 PHE A CA 1
ATOM 700 C C . PHE A 1 91 ? 3.498 -9.208 -19.735 1.00 93.56 91 PHE A C 1
ATOM 702 O O . PHE A 1 91 ? 4.729 -9.244 -19.651 1.00 93.56 91 PHE A O 1
ATOM 709 N N . PRO A 1 92 ? 2.732 -8.413 -18.965 1.00 95.31 92 PRO A N 1
ATOM 710 C CA . PRO A 1 92 ? 3.289 -7.634 -17.868 1.00 95.31 92 PRO A CA 1
ATOM 711 C C . PRO A 1 92 ? 3.738 -8.527 -16.710 1.00 95.31 92 PRO A C 1
ATOM 713 O O . PRO A 1 92 ? 3.195 -9.613 -16.498 1.00 95.31 92 PRO A O 1
ATOM 716 N N . THR A 1 93 ? 4.690 -8.021 -15.932 1.00 95.38 93 THR A N 1
ATOM 717 C CA . THR A 1 93 ? 5.123 -8.571 -14.642 1.00 95.38 93 THR A CA 1
ATOM 718 C C . THR A 1 93 ? 4.578 -7.716 -13.491 1.00 95.38 93 THR A C 1
ATOM 720 O O . THR A 1 93 ? 4.068 -6.612 -13.726 1.00 95.38 93 THR A O 1
ATOM 723 N N . SER A 1 94 ? 4.706 -8.178 -12.240 1.00 94.81 94 SER A N 1
ATOM 724 C CA . SER A 1 94 ? 4.335 -7.412 -11.034 1.00 94.81 94 SER A CA 1
ATOM 725 C C . SER A 1 94 ? 5.022 -6.040 -10.949 1.00 94.81 94 SER A C 1
ATOM 727 O O . SER A 1 94 ? 4.528 -5.134 -10.275 1.00 94.81 94 SER A O 1
ATOM 729 N N . ALA A 1 95 ? 6.105 -5.825 -11.707 1.00 96.75 95 ALA A N 1
ATOM 730 C CA . ALA A 1 95 ? 6.765 -4.535 -11.879 1.00 96.75 95 ALA A CA 1
ATOM 731 C C . ALA A 1 95 ? 5.810 -3.406 -12.277 1.00 96.75 95 ALA A C 1
ATOM 733 O O . ALA A 1 95 ? 6.055 -2.258 -11.910 1.00 96.75 95 ALA A O 1
ATOM 734 N N . VAL A 1 96 ? 4.700 -3.709 -12.965 1.00 97.56 96 VAL A N 1
ATOM 735 C CA . VAL A 1 96 ? 3.661 -2.715 -13.282 1.00 97.56 96 VAL A CA 1
ATOM 736 C C . VAL A 1 96 ? 3.180 -1.990 -12.027 1.00 97.56 96 VAL A C 1
ATOM 738 O O . VAL A 1 96 ? 2.994 -0.776 -12.062 1.00 97.56 96 VAL A O 1
ATOM 741 N N . CYS A 1 97 ? 3.035 -2.692 -10.906 1.00 97.25 97 CYS A N 1
ATOM 742 C CA . CYS A 1 97 ? 2.515 -2.119 -9.668 1.00 97.25 97 CYS A CA 1
ATOM 743 C C . CYS A 1 97 ? 3.497 -1.139 -9.031 1.00 97.25 97 CYS A C 1
ATOM 745 O O . CYS A 1 97 ? 3.121 -0.020 -8.676 1.00 97.25 97 CYS A O 1
ATOM 747 N N . TRP A 1 98 ? 4.775 -1.521 -8.967 1.00 97.75 98 TRP A N 1
ATOM 748 C CA . TRP A 1 98 ? 5.842 -0.628 -8.525 1.00 97.75 98 TRP A CA 1
ATOM 749 C C . TRP A 1 98 ? 5.959 0.590 -9.449 1.00 97.75 98 TRP A C 1
ATOM 751 O O . TRP A 1 98 ? 5.888 1.739 -9.006 1.00 97.75 98 TRP A O 1
ATOM 761 N N . ASN A 1 99 ? 6.054 0.346 -10.756 1.00 98.00 99 ASN A N 1
ATOM 762 C CA . ASN A 1 99 ? 6.262 1.380 -11.763 1.00 98.00 99 ASN A CA 1
ATOM 763 C C . ASN A 1 99 ? 5.087 2.360 -11.852 1.00 98.00 99 ASN A C 1
ATOM 765 O O . ASN A 1 99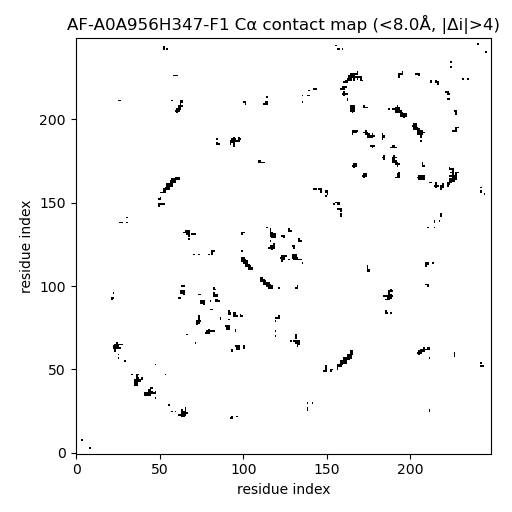 ? 5.308 3.543 -12.123 1.00 98.00 99 ASN A O 1
ATOM 769 N N . ALA A 1 100 ? 3.858 1.910 -11.604 1.00 98.12 100 ALA A N 1
ATOM 770 C CA . ALA A 1 100 ? 2.673 2.762 -11.581 1.00 98.12 100 ALA A CA 1
ATOM 771 C C . ALA A 1 100 ? 2.497 3.510 -10.252 1.00 98.12 100 ALA A C 1
ATOM 773 O O . ALA A 1 100 ? 2.033 4.648 -10.253 1.00 98.12 100 ALA A O 1
ATOM 774 N N . GLY A 1 101 ? 2.871 2.888 -9.131 1.00 97.88 101 GLY A N 1
ATOM 775 C CA . GLY A 1 101 ? 2.520 3.357 -7.792 1.00 97.88 101 GLY A CA 1
ATOM 776 C C . GLY A 1 101 ? 3.617 4.066 -7.006 1.00 97.88 101 GLY A C 1
ATOM 777 O O . GLY A 1 101 ? 3.329 4.574 -5.920 1.00 97.88 101 GLY A O 1
ATOM 778 N N . VAL A 1 102 ? 4.857 4.075 -7.504 1.00 98.38 102 VAL A N 1
ATOM 779 C CA . VAL A 1 102 ? 6.029 4.567 -6.765 1.00 98.38 102 VAL A CA 1
ATOM 780 C C . VAL A 1 102 ? 6.838 5.560 -7.596 1.00 98.38 102 VAL A C 1
ATOM 782 O O . VAL A 1 102 ? 7.062 5.378 -8.797 1.00 98.38 102 VAL A O 1
ATOM 785 N N . ALA A 1 103 ? 7.311 6.622 -6.947 1.00 97.38 103 ALA A N 1
ATOM 786 C CA . ALA A 1 103 ? 8.349 7.502 -7.469 1.00 97.38 103 ALA A CA 1
ATOM 787 C C . ALA A 1 103 ? 9.563 7.455 -6.540 1.00 97.38 103 ALA A C 1
ATOM 789 O O . ALA A 1 103 ? 9.421 7.602 -5.329 1.00 97.38 103 ALA A O 1
ATOM 790 N N . CYS A 1 104 ? 10.752 7.274 -7.115 1.00 95.94 104 CYS A N 1
ATOM 791 C CA . CYS A 1 104 ? 12.002 7.247 -6.366 1.00 95.94 104 CYS A CA 1
ATOM 792 C C . CYS A 1 104 ? 12.908 8.405 -6.783 1.00 95.94 104 CYS A C 1
ATOM 794 O O . CYS A 1 104 ? 13.152 8.621 -7.973 1.00 95.94 104 CYS A O 1
ATOM 796 N N . THR A 1 105 ? 13.449 9.118 -5.800 1.00 95.19 105 THR A N 1
ATOM 797 C CA . THR A 1 105 ? 14.593 10.010 -5.985 1.00 95.19 105 THR A CA 1
ATOM 798 C C . THR A 1 105 ? 15.859 9.212 -5.715 1.00 95.19 105 THR A C 1
ATOM 800 O O . THR A 1 105 ? 16.073 8.739 -4.602 1.00 95.19 105 THR A O 1
ATOM 803 N N . ILE A 1 106 ? 16.698 9.052 -6.737 1.00 92.00 106 ILE A N 1
ATOM 804 C CA . ILE A 1 106 ? 17.943 8.285 -6.634 1.00 92.00 106 ILE A CA 1
ATOM 805 C C . ILE A 1 106 ? 19.101 9.259 -6.429 1.00 92.00 106 ILE A C 1
ATOM 807 O O . ILE A 1 106 ? 19.347 10.143 -7.254 1.00 92.00 106 ILE A O 1
ATOM 811 N N . THR A 1 107 ? 19.818 9.089 -5.326 1.00 85.69 107 THR A N 1
ATOM 812 C CA . THR A 1 107 ? 21.098 9.747 -5.053 1.00 85.69 107 THR A CA 1
ATOM 813 C C . THR A 1 107 ? 22.231 8.721 -5.172 1.00 85.69 107 THR A C 1
ATOM 815 O O . THR A 1 107 ? 21.960 7.521 -5.190 1.00 85.69 107 THR A O 1
ATOM 818 N N . PRO A 1 108 ? 23.509 9.140 -5.249 1.00 82.81 108 PRO A N 1
ATOM 819 C CA . PRO A 1 108 ? 24.627 8.194 -5.284 1.00 82.81 108 PRO A CA 1
ATOM 820 C C . PRO A 1 108 ? 24.668 7.213 -4.102 1.00 82.81 108 PRO A C 1
ATOM 822 O O . PRO A 1 108 ? 25.213 6.124 -4.254 1.00 82.81 108 PRO A O 1
ATOM 825 N N . ASP A 1 109 ? 24.094 7.596 -2.956 1.00 80.38 109 ASP A N 1
ATOM 826 C CA . ASP A 1 109 ? 24.200 6.856 -1.696 1.00 80.38 109 ASP A CA 1
ATOM 827 C C . ASP A 1 109 ? 22.870 6.224 -1.243 1.00 80.38 109 ASP A C 1
ATOM 829 O O . ASP A 1 109 ? 22.861 5.431 -0.302 1.00 80.38 109 ASP A O 1
ATOM 833 N N . SER A 1 110 ? 21.735 6.574 -1.864 1.00 85.94 110 SER A N 1
ATOM 834 C CA . SER A 1 110 ? 20.417 6.091 -1.433 1.00 85.94 110 SER A CA 1
ATOM 835 C C . SER A 1 110 ? 19.310 6.261 -2.473 1.00 85.94 110 SER A C 1
ATOM 837 O O . SER A 1 110 ? 19.363 7.136 -3.340 1.00 85.94 110 SER A O 1
ATOM 839 N N . TYR A 1 111 ? 18.264 5.451 -2.323 1.00 92.94 111 TYR A N 1
ATOM 840 C CA . TYR A 1 111 ? 16.978 5.601 -2.993 1.00 92.94 111 TYR A CA 1
ATOM 841 C C . TYR A 1 111 ? 15.979 6.125 -1.961 1.00 92.94 111 TYR A C 1
ATOM 843 O O . TYR A 1 111 ? 15.853 5.559 -0.875 1.00 92.94 111 TYR A O 1
ATOM 851 N N . ASP A 1 112 ? 15.261 7.188 -2.301 1.00 93.69 112 ASP A N 1
ATOM 852 C CA . ASP A 1 112 ? 14.131 7.684 -1.518 1.00 93.69 112 ASP A CA 1
ATOM 853 C C . ASP A 1 112 ? 12.842 7.497 -2.317 1.00 93.69 112 ASP A C 1
ATOM 855 O O . ASP A 1 112 ? 12.606 8.209 -3.296 1.00 93.69 112 ASP A O 1
ATOM 859 N N . CYS A 1 113 ? 12.053 6.492 -1.939 1.00 97.25 113 CYS A N 1
ATOM 860 C CA . CYS A 1 113 ? 10.856 6.076 -2.659 1.00 97.25 113 CYS A CA 1
ATOM 861 C C . CYS A 1 113 ? 9.582 6.423 -1.881 1.00 97.25 113 CYS A C 1
ATOM 863 O O . CYS A 1 113 ? 9.417 6.056 -0.712 1.00 97.25 113 CYS A O 1
ATOM 865 N N . VAL A 1 114 ? 8.657 7.089 -2.571 1.00 97.81 114 VAL A N 1
ATOM 866 C CA . VAL A 1 114 ? 7.369 7.550 -2.042 1.00 97.81 114 VAL A CA 1
ATOM 867 C C . VAL A 1 114 ? 6.213 7.089 -2.937 1.00 97.81 114 VAL A C 1
ATOM 869 O O . VAL A 1 114 ? 6.430 6.837 -4.130 1.00 97.81 114 VAL A O 1
ATOM 872 N N . PRO A 1 115 ? 4.985 6.969 -2.397 1.00 98.38 115 PRO A N 1
ATOM 873 C CA . PRO A 1 115 ? 3.806 6.727 -3.218 1.00 98.38 115 PRO A CA 1
ATOM 874 C C . PRO A 1 115 ? 3.650 7.814 -4.283 1.00 98.38 115 PRO A C 1
ATOM 876 O O . PRO A 1 115 ? 3.929 8.987 -4.031 1.00 98.38 115 PRO A O 1
ATOM 879 N N . ALA A 1 116 ? 3.192 7.423 -5.467 1.00 98.19 116 ALA A N 1
ATOM 880 C CA . ALA A 1 116 ? 2.926 8.336 -6.564 1.00 98.19 116 ALA A CA 1
ATOM 881 C C . ALA A 1 116 ? 1.611 7.983 -7.257 1.00 98.19 116 ALA A C 1
ATOM 883 O O . ALA A 1 116 ? 1.362 6.820 -7.578 1.00 98.19 116 ALA A O 1
ATOM 884 N N . ASP A 1 117 ? 0.822 9.013 -7.546 1.00 98.31 117 ASP A N 1
ATOM 885 C CA . ASP A 1 117 ? -0.397 8.902 -8.336 1.00 98.31 117 ASP A CA 1
ATOM 886 C C . ASP A 1 117 ? -0.062 9.257 -9.786 1.00 98.31 117 ASP A C 1
ATOM 888 O O . ASP A 1 117 ? 0.110 10.427 -10.144 1.00 98.31 117 ASP A O 1
ATOM 892 N N . LYS A 1 118 ? 0.116 8.227 -10.619 1.00 98.62 118 LYS A N 1
ATOM 893 C CA . LYS A 1 118 ? 0.468 8.375 -12.037 1.00 98.62 118 LYS A CA 1
ATOM 894 C C . LYS A 1 118 ? -0.746 8.145 -12.927 1.00 98.62 118 LYS A C 1
ATOM 896 O O . LYS A 1 118 ? -1.548 7.252 -12.662 1.00 98.62 118 LYS A O 1
ATOM 901 N N . ASN A 1 119 ? -0.861 8.924 -13.997 1.00 98.44 119 ASN A N 1
ATOM 902 C CA . ASN A 1 119 ? -1.850 8.714 -15.047 1.00 98.44 119 ASN A CA 1
ATOM 903 C C . ASN A 1 119 ? -1.401 7.645 -16.051 1.00 98.44 119 ASN A C 1
ATOM 905 O O . ASN A 1 119 ? -0.302 7.108 -15.959 1.00 98.44 119 ASN A O 1
ATOM 909 N N . VAL A 1 120 ? -2.243 7.352 -17.039 1.00 97.69 120 VAL A N 1
ATOM 910 C CA . VAL A 1 120 ? -2.008 6.313 -18.059 1.00 97.69 120 VAL A CA 1
ATOM 911 C C . VAL A 1 120 ? -0.728 6.498 -18.893 1.00 97.69 120 VAL A C 1
ATOM 913 O O . VAL A 1 120 ? -0.214 5.526 -19.447 1.00 97.69 120 VAL A O 1
ATOM 916 N N . ASP A 1 121 ? -0.183 7.715 -18.941 1.00 97.62 121 ASP A N 1
ATOM 917 C CA . ASP A 1 121 ? 1.059 8.057 -19.644 1.00 97.62 121 ASP A CA 1
ATOM 918 C C . ASP A 1 121 ? 2.292 8.043 -18.718 1.00 97.62 121 ASP A C 1
ATOM 920 O O . ASP A 1 121 ? 3.404 8.360 -19.145 1.00 97.62 121 ASP A O 1
ATOM 924 N N . GLY A 1 122 ? 2.119 7.691 -17.439 1.00 97.62 122 GLY A N 1
ATOM 925 C CA . GLY A 1 122 ? 3.188 7.653 -16.437 1.00 97.62 122 GLY A CA 1
ATOM 926 C C . GLY A 1 122 ? 3.561 9.018 -15.852 1.00 97.62 122 GLY A C 1
ATOM 927 O O . GLY A 1 122 ? 4.486 9.104 -15.041 1.00 97.62 122 GLY A O 1
ATOM 928 N N . ALA A 1 123 ? 2.849 10.082 -16.228 1.00 98.06 123 ALA A N 1
ATOM 929 C CA . ALA A 1 123 ? 2.994 11.411 -15.640 1.00 98.06 123 ALA A CA 1
ATOM 930 C C . ALA A 1 123 ? 2.181 11.524 -14.336 1.00 98.06 123 ALA A C 1
ATOM 932 O O . ALA A 1 123 ? 1.267 10.726 -14.131 1.00 98.06 123 ALA A O 1
ATOM 933 N N . PRO A 1 124 ? 2.458 12.505 -13.454 1.00 98.12 124 PRO A N 1
ATOM 934 C CA . PRO A 1 124 ? 1.590 12.775 -12.309 1.00 98.12 124 PRO A CA 1
ATOM 935 C C . PRO A 1 124 ? 0.138 12.992 -12.755 1.00 98.12 124 PRO A C 1
ATOM 937 O O . PRO A 1 124 ? -0.111 13.767 -13.683 1.00 98.12 124 PRO A O 1
ATOM 940 N N . ALA A 1 125 ? -0.802 12.302 -12.115 1.00 98.00 125 ALA A N 1
ATOM 941 C CA . ALA A 1 125 ? -2.227 12.467 -12.377 1.00 98.00 125 ALA A CA 1
ATOM 942 C C . ALA A 1 125 ? -2.699 13.863 -11.938 1.00 98.00 125 ALA A C 1
ATOM 944 O O . ALA A 1 125 ? -2.260 14.372 -10.904 1.00 98.00 125 ALA A O 1
ATOM 945 N N . ALA A 1 126 ? -3.577 14.503 -12.721 1.00 97.12 126 ALA A N 1
ATOM 946 C CA . ALA A 1 126 ? -4.141 15.800 -12.344 1.00 97.12 126 ALA A CA 1
ATOM 947 C C . ALA A 1 126 ? -5.347 15.652 -11.402 1.00 97.12 126 ALA A C 1
ATOM 949 O O . ALA A 1 126 ? -5.660 16.590 -10.666 1.00 97.12 126 ALA A O 1
ATOM 950 N N . THR A 1 127 ? -6.012 14.492 -11.430 1.00 97.50 127 THR A N 1
ATOM 951 C CA . THR A 1 127 ? -7.114 14.122 -10.533 1.00 97.50 127 THR A CA 1
ATOM 952 C C . THR A 1 127 ? -7.015 12.660 -10.101 1.00 97.50 127 THR A C 1
ATOM 954 O O . THR A 1 127 ? -6.342 11.851 -10.744 1.00 97.50 127 THR A O 1
ATOM 957 N N . ASP A 1 128 ? -7.741 12.303 -9.042 1.00 96.94 128 ASP A N 1
ATOM 958 C CA . ASP A 1 128 ? -7.798 10.938 -8.511 1.00 96.94 128 ASP A CA 1
ATOM 959 C C . ASP A 1 128 ? -8.337 9.930 -9.543 1.00 96.94 128 ASP A C 1
ATOM 961 O O . ASP A 1 128 ? -7.891 8.784 -9.598 1.00 96.94 128 ASP A O 1
ATOM 965 N N . GLU A 1 129 ? -9.271 10.343 -10.407 1.00 96.94 129 GLU A N 1
ATOM 966 C CA . GLU A 1 129 ? -9.832 9.489 -11.463 1.00 96.94 129 GLU A CA 1
ATOM 967 C C . GLU A 1 129 ? -8.837 9.191 -12.590 1.00 96.94 129 GLU A C 1
ATOM 969 O O . GLU A 1 129 ? -8.950 8.156 -13.257 1.00 96.94 129 GLU A O 1
ATOM 974 N N . GLU A 1 130 ? -7.878 10.090 -12.816 1.00 98.06 130 GLU A N 1
ATOM 975 C CA . GLU A 1 130 ? -6.815 9.907 -13.804 1.00 98.06 130 GLU A CA 1
ATOM 976 C C . GLU A 1 130 ? -5.721 8.961 -13.307 1.00 98.06 130 GLU A C 1
ATOM 978 O O . GLU A 1 130 ? -5.002 8.398 -14.133 1.00 98.06 130 GLU A O 1
ATOM 983 N N . ALA A 1 131 ? -5.598 8.760 -11.992 1.00 98.50 131 ALA A N 1
ATOM 984 C CA . ALA A 1 131 ? -4.610 7.859 -11.422 1.00 98.50 131 ALA A CA 1
ATOM 985 C C . ALA A 1 131 ? -4.927 6.393 -11.775 1.00 98.50 131 ALA A C 1
ATOM 987 O O . ALA A 1 131 ? -6.049 5.902 -11.585 1.00 98.50 131 ALA A O 1
ATOM 988 N N . VAL A 1 132 ? -3.926 5.680 -12.302 1.00 98.44 132 VAL A N 1
ATOM 989 C CA . VAL A 1 132 ? -4.074 4.271 -12.705 1.00 98.44 132 VAL A CA 1
ATOM 990 C C . VAL A 1 132 ? -4.134 3.334 -11.504 1.00 98.44 132 VAL A C 1
ATOM 992 O O . VAL A 1 132 ? -4.825 2.318 -11.552 1.00 98.44 132 VAL A O 1
ATOM 995 N N . LEU A 1 133 ? -3.464 3.701 -10.410 1.00 98.44 133 LEU A N 1
ATOM 996 C CA . LEU A 1 133 ? -3.707 3.138 -9.089 1.00 98.44 133 LEU A CA 1
ATOM 997 C C . LEU A 1 133 ? -4.584 4.090 -8.290 1.00 98.44 133 LEU A C 1
ATOM 999 O O . LEU A 1 133 ? -4.443 5.302 -8.413 1.00 98.44 133 LEU A O 1
ATOM 1003 N N . HIS A 1 134 ? -5.476 3.553 -7.463 1.00 98.50 134 HIS A N 1
ATOM 1004 C CA . HIS A 1 134 ? -6.286 4.394 -6.590 1.00 98.50 134 HIS A CA 1
ATOM 1005 C C . HIS A 1 134 ? -5.385 5.193 -5.629 1.00 98.50 134 HIS A C 1
ATOM 1007 O O . HIS A 1 134 ? -4.489 4.590 -5.025 1.00 98.50 134 HIS A O 1
ATOM 1013 N N . PRO A 1 135 ? -5.607 6.507 -5.457 1.00 98.31 135 PRO A N 1
ATOM 1014 C CA . PRO A 1 135 ? -4.801 7.313 -4.546 1.00 98.31 135 PRO A CA 1
ATOM 1015 C C . PRO A 1 135 ? -4.857 6.875 -3.076 1.00 98.31 135 PRO A C 1
ATOM 1017 O O . PRO A 1 135 ? -5.856 6.322 -2.612 1.00 98.31 135 PRO A O 1
ATOM 1020 N N . LEU A 1 136 ? -3.786 7.221 -2.346 1.00 98.50 136 LEU A N 1
ATOM 1021 C CA . LEU A 1 136 ? -3.649 7.268 -0.874 1.00 98.50 136 LEU A CA 1
ATOM 1022 C C . LEU A 1 136 ? -4.961 7.525 -0.116 1.00 98.50 136 LEU A C 1
ATOM 1024 O O . LEU A 1 136 ? -5.416 6.733 0.720 1.00 98.50 136 LEU A O 1
ATOM 1028 N N . SER A 1 137 ? -5.547 8.673 -0.454 1.00 97.88 137 SER A N 1
ATOM 1029 C CA . SER A 1 137 ? -6.715 9.282 0.188 1.00 97.88 137 SER A CA 1
ATOM 1030 C C . SER A 1 137 ? -7.894 8.324 0.295 1.00 97.88 137 SER A C 1
ATOM 1032 O O . SER A 1 137 ? -8.519 8.245 1.351 1.00 97.88 137 SER A O 1
ATOM 1034 N N . ARG A 1 138 ? -8.139 7.511 -0.741 1.00 97.69 138 ARG A N 1
ATOM 1035 C CA . ARG A 1 138 ? -9.226 6.518 -0.774 1.00 97.69 138 ARG A CA 1
ATOM 1036 C C . ARG A 1 138 ? -9.227 5.596 0.447 1.00 97.69 138 ARG A C 1
ATOM 1038 O O . ARG A 1 138 ? -10.291 5.184 0.912 1.00 97.69 138 ARG A O 1
ATOM 1045 N N . TYR A 1 139 ? -8.044 5.245 0.938 1.00 98.50 139 TYR A N 1
ATOM 1046 C CA . TYR A 1 139 ? -7.874 4.325 2.058 1.00 98.50 139 TYR A CA 1
ATOM 1047 C C . TYR A 1 139 ? -7.752 5.073 3.376 1.00 98.50 139 TYR A C 1
ATOM 1049 O O . TYR A 1 139 ? -8.426 4.725 4.347 1.00 98.50 139 TYR A O 1
ATOM 1057 N N . THR A 1 140 ? -6.918 6.112 3.403 1.00 98.38 140 THR A N 1
ATOM 1058 C CA . THR A 1 140 ? -6.624 6.850 4.633 1.00 98.38 140 THR A CA 1
ATOM 1059 C C . THR A 1 140 ? -7.843 7.605 5.147 1.00 98.38 140 THR A C 1
ATOM 1061 O O . THR A 1 140 ? -8.078 7.601 6.348 1.00 98.38 140 THR A O 1
ATOM 1064 N N . GLU A 1 141 ? -8.672 8.179 4.269 1.00 98.06 141 GLU A N 1
ATOM 1065 C CA . GLU A 1 141 ? -9.865 8.926 4.689 1.00 98.06 141 GLU A CA 1
ATOM 1066 C C . GLU A 1 141 ? -10.907 8.029 5.365 1.00 98.06 141 GLU A C 1
ATOM 1068 O O . GLU A 1 141 ? -11.508 8.432 6.359 1.00 98.06 141 GLU A O 1
ATOM 1073 N N . VAL A 1 142 ? -11.096 6.794 4.883 1.00 97.25 142 VAL A N 1
ATOM 1074 C CA . VAL A 1 142 ? -12.016 5.837 5.521 1.00 97.25 142 VAL A CA 1
ATOM 1075 C C . VAL A 1 142 ? -11.501 5.415 6.896 1.00 97.25 142 VAL A C 1
ATOM 1077 O O . VAL A 1 142 ? -12.279 5.357 7.846 1.00 97.25 142 VAL A O 1
ATOM 1080 N N . LEU A 1 143 ? -10.201 5.139 7.016 1.00 98.00 143 LEU A N 1
ATOM 1081 C CA . LEU A 1 143 ? -9.583 4.736 8.282 1.00 98.00 143 LEU A CA 1
ATOM 1082 C C . LEU A 1 143 ? -9.625 5.865 9.321 1.00 98.00 143 LEU A C 1
ATOM 1084 O O . LEU A 1 143 ? -10.052 5.638 10.450 1.00 98.00 143 LEU A O 1
ATOM 1088 N N . GLN A 1 144 ? -9.250 7.082 8.926 1.00 97.88 144 GLN A N 1
ATOM 1089 C CA . GLN A 1 144 ? -9.277 8.264 9.792 1.00 97.88 144 GLN A CA 1
ATOM 1090 C C . GLN A 1 144 ? -10.704 8.676 10.162 1.00 97.88 144 GLN A C 1
ATOM 1092 O O . GLN A 1 144 ? -10.956 9.078 11.295 1.00 97.88 144 GLN A O 1
ATOM 1097 N N . GLY A 1 145 ? -11.652 8.564 9.226 1.00 97.25 145 GLY A N 1
ATOM 1098 C CA . GLY A 1 145 ? -13.068 8.794 9.506 1.00 97.25 145 GLY A CA 1
ATOM 1099 C C . GLY A 1 145 ? -13.593 7.826 10.563 1.00 97.25 145 GLY A C 1
ATOM 1100 O O . GLY A 1 145 ? -14.212 8.254 11.535 1.00 97.25 145 GLY A O 1
ATOM 1101 N N . LEU A 1 146 ? -13.270 6.537 10.421 1.00 96.44 146 LEU A N 1
ATOM 1102 C CA . LEU A 1 146 ? -13.649 5.515 11.392 1.00 96.44 146 LEU A CA 1
ATOM 1103 C C . LEU A 1 146 ? -13.009 5.748 12.769 1.00 96.44 146 LEU A C 1
ATOM 1105 O O . LEU A 1 146 ? -13.669 5.564 13.789 1.00 96.44 146 LEU A O 1
ATOM 1109 N N . GLU A 1 147 ? -11.740 6.153 12.812 1.00 96.31 147 GLU A N 1
ATOM 1110 C CA . GLU A 1 147 ? -11.061 6.508 14.062 1.00 96.31 147 GLU A CA 1
ATOM 1111 C C . GLU A 1 147 ? -11.732 7.703 14.746 1.00 96.31 147 GLU A C 1
ATOM 1113 O O . GLU A 1 147 ? -12.059 7.636 15.928 1.00 96.31 147 GLU A O 1
ATOM 1118 N N . ALA A 1 148 ? -12.036 8.763 13.994 1.00 97.19 148 ALA A N 1
ATOM 1119 C CA . ALA A 1 148 ? -12.716 9.937 14.529 1.00 97.19 148 ALA A CA 1
ATOM 1120 C C . ALA A 1 148 ? -14.110 9.604 15.094 1.00 97.19 148 ALA A C 1
ATOM 1122 O O . ALA A 1 148 ? -14.491 10.126 16.145 1.00 97.19 148 ALA A O 1
ATOM 1123 N N . GLU A 1 149 ? -14.869 8.726 14.428 1.00 96.00 149 GLU A N 1
ATOM 1124 C CA . GLU A 1 149 ? -16.160 8.235 14.927 1.00 96.00 149 GLU A CA 1
ATOM 1125 C C . GLU A 1 149 ? -16.012 7.455 16.241 1.00 96.00 149 GLU A C 1
ATOM 1127 O O . GLU A 1 149 ? -16.815 7.638 17.159 1.00 96.00 149 GLU A O 1
ATOM 1132 N N . LYS A 1 150 ? -14.965 6.633 16.366 1.00 95.25 150 LYS A N 1
ATOM 1133 C CA . LYS A 1 150 ? -14.662 5.871 17.587 1.00 95.25 150 LYS A CA 1
ATOM 1134 C C . LYS A 1 150 ? -14.220 6.767 18.737 1.00 95.25 150 LYS A C 1
ATOM 1136 O O . LYS A 1 150 ? -14.784 6.673 19.826 1.00 95.25 150 LYS A O 1
ATOM 1141 N N . HIS A 1 151 ? -13.301 7.699 18.489 1.00 95.25 151 HIS A N 1
ATOM 1142 C CA . HIS A 1 151 ? -12.842 8.667 19.493 1.00 95.25 151 HIS A CA 1
ATOM 1143 C C . HIS A 1 151 ? -13.956 9.598 19.982 1.00 95.25 151 HIS A C 1
ATOM 1145 O O . HIS A 1 151 ? -13.896 10.086 21.111 1.00 95.25 151 HIS A O 1
ATOM 1151 N N . ALA A 1 152 ? -14.993 9.833 19.170 1.00 96.69 152 ALA A N 1
ATOM 1152 C CA . ALA A 1 152 ? -16.181 10.568 19.604 1.00 96.69 152 ALA A CA 1
ATOM 1153 C C . ALA A 1 152 ? -17.020 9.802 20.649 1.00 96.69 152 ALA A C 1
ATOM 1155 O O . ALA A 1 152 ? -17.756 10.434 21.411 1.00 96.69 152 ALA A O 1
ATOM 1156 N N . ILE A 1 153 ? -16.915 8.469 20.691 1.00 94.94 153 ILE A N 1
ATOM 1157 C CA . ILE A 1 153 ? -17.567 7.599 21.681 1.00 94.94 153 ILE A CA 1
ATOM 1158 C C . ILE A 1 153 ? -16.670 7.443 22.908 1.00 94.94 153 ILE A C 1
ATOM 1160 O O . ILE A 1 153 ? -17.111 7.692 24.031 1.00 94.94 153 ILE A O 1
ATOM 1164 N N . ASP A 1 154 ? -15.416 7.056 22.688 1.00 93.94 154 ASP A N 1
ATOM 1165 C CA . ASP A 1 154 ? -14.397 6.901 23.720 1.00 93.94 154 ASP A CA 1
ATOM 1166 C C . ASP A 1 154 ? -13.012 7.211 23.114 1.00 93.94 154 ASP A C 1
ATOM 1168 O O . ASP A 1 154 ? -12.586 6.522 22.184 1.00 93.94 154 ASP A O 1
ATOM 1172 N N . PRO A 1 155 ? -12.284 8.224 23.629 1.00 91.94 155 PRO A N 1
ATOM 1173 C CA . PRO A 1 155 ? -10.940 8.571 23.163 1.00 91.94 155 PRO A CA 1
ATOM 1174 C C . PRO A 1 155 ? -9.894 7.449 23.262 1.00 91.94 155 PRO A C 1
ATOM 1176 O O . PRO A 1 155 ? -8.799 7.628 22.742 1.00 91.94 155 PRO A O 1
ATOM 1179 N N . GLY A 1 156 ? -10.181 6.346 23.963 1.00 90.19 156 GLY A N 1
ATOM 1180 C CA . GLY A 1 156 ? -9.325 5.156 24.021 1.00 90.19 156 GLY A CA 1
ATOM 1181 C C . GLY A 1 156 ? -9.585 4.110 22.927 1.00 90.19 156 GLY A C 1
ATOM 1182 O O . GLY A 1 156 ? -8.925 3.073 22.927 1.00 90.19 156 GLY A O 1
ATOM 1183 N N . LEU A 1 157 ? -10.556 4.327 22.030 1.00 91.94 157 LEU A N 1
ATOM 1184 C CA . LEU A 1 157 ? -10.875 3.399 20.939 1.00 91.94 157 LEU A CA 1
ATOM 1185 C C . LEU A 1 157 ? -10.123 3.759 19.656 1.00 91.94 157 LEU A C 1
ATOM 1187 O O . LEU A 1 157 ? -10.539 4.646 18.918 1.00 91.94 157 LEU A O 1
ATOM 1191 N N . ASP A 1 158 ? -9.070 3.009 19.351 1.00 92.19 158 ASP A N 1
ATOM 1192 C CA . ASP A 1 158 ? -8.180 3.308 18.225 1.00 92.19 158 ASP A CA 1
ATOM 1193 C C . ASP A 1 158 ? -8.470 2.482 16.961 1.00 92.19 158 ASP A C 1
ATOM 1195 O O . ASP A 1 158 ? -9.068 1.395 17.001 1.00 92.19 158 ASP A O 1
ATOM 1199 N N . VAL A 1 159 ? -7.990 2.982 15.819 1.00 94.62 159 VAL A N 1
ATOM 1200 C CA . VAL A 1 159 ? -7.888 2.229 14.561 1.00 94.62 159 VAL A CA 1
ATOM 1201 C C . VAL A 1 159 ? -6.415 2.103 14.192 1.00 94.62 159 VAL A C 1
ATOM 1203 O O . VAL A 1 159 ? -5.785 3.072 13.789 1.00 94.62 159 VAL A O 1
ATOM 1206 N N . ALA A 1 160 ? -5.870 0.891 14.279 1.00 94.56 160 ALA A N 1
ATOM 1207 C CA . ALA A 1 160 ? -4.483 0.620 13.915 1.00 94.56 160 ALA A CA 1
ATOM 1208 C C . ALA A 1 160 ? -4.377 -0.149 12.598 1.00 94.56 160 ALA A C 1
ATOM 1210 O O . ALA A 1 160 ? -5.184 -1.039 12.307 1.00 94.56 160 ALA A O 1
ATOM 1211 N N . VAL A 1 161 ? -3.319 0.149 11.843 1.00 96.38 161 VAL A N 1
ATOM 1212 C CA . VAL A 1 161 ? -2.928 -0.599 10.645 1.00 96.38 161 VAL A CA 1
ATOM 1213 C C . VAL A 1 161 ? -1.482 -1.047 10.804 1.00 96.38 161 VAL A C 1
ATOM 1215 O O . VAL A 1 161 ? -0.578 -0.227 10.940 1.00 96.38 161 VAL A O 1
ATOM 1218 N N . LEU A 1 162 ? -1.268 -2.359 10.762 1.00 95.62 162 LEU A N 1
ATOM 1219 C CA . LEU A 1 162 ? 0.049 -2.986 10.744 1.00 95.62 162 LEU A CA 1
ATOM 1220 C C . LEU A 1 162 ? 0.345 -3.583 9.373 1.00 95.62 162 LEU A C 1
ATOM 1222 O O . LEU A 1 162 ? -0.568 -4.047 8.689 1.00 95.62 162 LEU A O 1
ATOM 1226 N N . ALA A 1 163 ? 1.624 -3.654 9.017 1.00 96.50 163 ALA A N 1
ATOM 1227 C CA . ALA A 1 163 ? 2.086 -4.254 7.774 1.00 96.50 163 ALA A CA 1
ATOM 1228 C C . ALA A 1 163 ? 3.269 -5.210 8.013 1.00 96.50 163 ALA A C 1
ATOM 1230 O O . ALA A 1 163 ? 4.394 -4.787 8.283 1.00 96.50 163 ALA A O 1
ATOM 1231 N N . ILE A 1 164 ? 3.019 -6.511 7.860 1.00 96.06 164 ILE A N 1
ATOM 1232 C CA . ILE A 1 164 ? 4.041 -7.560 7.782 1.00 96.06 164 ILE A CA 1
ATOM 1233 C C . ILE A 1 164 ? 4.422 -7.706 6.308 1.00 96.06 164 ILE A C 1
ATOM 1235 O O . ILE A 1 164 ? 3.675 -8.282 5.518 1.00 96.06 164 ILE A O 1
ATOM 1239 N N . THR A 1 165 ? 5.537 -7.096 5.919 1.00 96.38 165 THR A N 1
ATOM 1240 C CA . THR A 1 165 ? 5.855 -6.822 4.508 1.00 96.38 165 THR A CA 1
ATOM 1241 C C . THR A 1 165 ? 7.356 -6.886 4.218 1.00 96.38 165 THR A C 1
ATOM 1243 O O . THR A 1 165 ? 8.146 -7.190 5.113 1.00 96.38 165 THR A O 1
ATOM 1246 N N . GLY A 1 166 ? 7.779 -6.627 2.975 1.00 96.44 166 GLY A N 1
ATOM 1247 C CA . GLY A 1 166 ? 9.183 -6.660 2.547 1.00 96.44 166 GLY A CA 1
ATOM 1248 C C . GLY A 1 166 ? 10.070 -5.548 3.119 1.00 96.44 166 GLY A C 1
ATOM 1249 O O . GLY A 1 166 ? 10.610 -4.734 2.378 1.00 96.44 166 GLY A O 1
ATOM 1250 N N . VAL A 1 167 ? 10.239 -5.507 4.439 1.00 97.00 167 VAL A N 1
ATOM 1251 C CA . VAL A 1 167 ? 11.194 -4.639 5.150 1.00 97.00 167 VAL A CA 1
ATOM 1252 C C . VAL A 1 167 ? 12.344 -5.459 5.730 1.00 97.00 167 VAL A C 1
ATOM 1254 O O . VAL A 1 167 ? 12.199 -6.662 5.956 1.00 97.00 167 VAL A O 1
ATOM 1257 N N . GLY A 1 168 ? 13.488 -4.824 5.978 1.00 94.75 168 GLY A N 1
ATOM 1258 C CA . GLY A 1 168 ? 14.669 -5.462 6.557 1.00 94.75 168 GLY A CA 1
ATOM 1259 C C . GLY A 1 168 ? 14.429 -6.014 7.966 1.00 94.75 168 GLY A C 1
ATOM 1260 O O . GLY A 1 168 ? 13.409 -5.751 8.597 1.00 94.75 168 GLY A O 1
ATOM 1261 N N . ALA A 1 169 ? 15.390 -6.780 8.493 1.00 92.31 169 ALA A N 1
ATOM 1262 C CA . ALA A 1 169 ? 15.300 -7.370 9.837 1.00 92.31 169 ALA A CA 1
ATOM 1263 C C . ALA A 1 169 ? 15.254 -6.329 10.978 1.00 92.31 169 ALA A C 1
ATOM 1265 O O . ALA A 1 169 ? 14.928 -6.663 12.114 1.00 92.31 169 ALA A O 1
ATOM 1266 N N . ASP A 1 170 ? 15.592 -5.076 10.680 1.00 93.44 170 ASP A N 1
ATOM 1267 C CA . ASP A 1 170 ? 15.431 -3.898 11.535 1.00 93.44 170 ASP A CA 1
ATOM 1268 C C . ASP A 1 170 ? 14.041 -3.241 11.408 1.00 93.44 170 ASP A C 1
ATOM 1270 O O . ASP A 1 170 ? 13.803 -2.173 11.972 1.00 93.44 170 ASP A O 1
ATOM 1274 N N . ASN A 1 171 ? 13.124 -3.884 10.678 1.00 94.88 171 ASN A N 1
ATOM 1275 C CA . ASN A 1 171 ? 11.794 -3.402 10.319 1.00 94.88 171 ASN A CA 1
ATOM 1276 C C . ASN A 1 171 ? 11.798 -2.087 9.522 1.00 94.88 171 ASN A C 1
ATOM 1278 O O . ASN A 1 171 ? 10.793 -1.376 9.505 1.00 94.88 171 ASN A O 1
ATOM 1282 N N . GLN A 1 172 ? 12.906 -1.758 8.851 1.00 95.19 172 GLN A N 1
ATOM 1283 C CA . GLN A 1 172 ? 13.010 -0.575 7.999 1.00 95.19 172 GLN A CA 1
ATOM 1284 C C . GLN A 1 172 ? 12.947 -0.949 6.513 1.00 95.19 172 GLN A C 1
ATOM 1286 O O . GLN A 1 172 ? 13.459 -1.997 6.107 1.00 95.19 172 GLN A O 1
ATOM 1291 N N . PRO A 1 173 ? 12.325 -0.115 5.665 1.00 94.69 173 PRO A N 1
ATOM 1292 C CA . PRO A 1 173 ? 12.319 -0.357 4.232 1.00 94.69 173 PRO A CA 1
ATOM 1293 C C . PRO A 1 173 ? 13.718 -0.148 3.647 1.00 94.69 173 PRO A C 1
ATOM 1295 O O . PRO A 1 173 ? 14.410 0.818 3.967 1.00 94.69 173 PRO A O 1
ATOM 1298 N N . HIS A 1 174 ? 14.098 -1.037 2.737 1.00 94.12 174 HIS A N 1
ATOM 1299 C CA . HIS A 1 174 ? 15.325 -0.938 1.961 1.00 94.12 174 HIS A CA 1
ATOM 1300 C C . HIS A 1 174 ? 14.972 -0.838 0.478 1.00 94.12 174 HIS A C 1
ATOM 1302 O O . HIS A 1 174 ? 14.213 -1.657 -0.032 1.00 94.12 174 HIS A O 1
ATOM 1308 N N . TYR A 1 175 ? 15.547 0.138 -0.220 1.00 95.50 175 TYR A N 1
ATOM 1309 C CA . TYR A 1 175 ? 15.325 0.353 -1.648 1.00 95.50 175 TYR A CA 1
ATOM 1310 C C . TYR A 1 175 ? 16.660 0.290 -2.385 1.00 95.50 175 TYR A C 1
ATOM 1312 O O . TYR A 1 175 ? 17.573 1.062 -2.091 1.00 95.50 175 TYR A O 1
ATOM 1320 N N . ALA A 1 176 ? 16.767 -0.624 -3.342 1.00 94.00 176 ALA A N 1
ATOM 1321 C CA . ALA A 1 176 ? 17.897 -0.716 -4.257 1.00 94.00 176 ALA A CA 1
ATOM 1322 C C . ALA A 1 176 ? 17.495 -1.524 -5.489 1.00 94.00 176 ALA A C 1
ATOM 1324 O O . ALA A 1 176 ? 16.542 -2.300 -5.431 1.00 94.00 176 ALA A O 1
ATOM 1325 N N . ASP A 1 177 ? 18.256 -1.399 -6.571 1.00 93.19 177 ASP A N 1
ATOM 1326 C CA . ASP A 1 177 ? 18.126 -2.303 -7.711 1.00 93.19 177 ASP A CA 1
ATOM 1327 C C . ASP A 1 177 ? 18.685 -3.696 -7.369 1.00 93.19 177 ASP A C 1
ATOM 1329 O O . ASP A 1 177 ? 19.706 -3.834 -6.686 1.00 93.19 177 ASP A O 1
ATOM 1333 N N . SER A 1 178 ? 18.061 -4.747 -7.902 1.00 92.06 178 SER A N 1
ATOM 1334 C CA . SER A 1 178 ? 18.567 -6.119 -7.822 1.00 92.06 178 SER A CA 1
ATOM 1335 C C . SER A 1 178 ? 19.623 -6.377 -8.899 1.00 92.06 178 SER A C 1
ATOM 1337 O O . SER A 1 178 ? 19.367 -6.981 -9.941 1.00 92.06 178 SER A O 1
ATOM 1339 N N . LEU A 1 179 ? 20.845 -5.904 -8.648 1.00 86.38 179 LEU A N 1
ATOM 1340 C CA . LEU A 1 179 ? 21.969 -6.064 -9.582 1.00 86.38 179 LEU A CA 1
ATOM 1341 C C . LEU A 1 179 ? 22.461 -7.516 -9.693 1.00 86.38 179 LEU A C 1
ATOM 1343 O O . LEU A 1 179 ? 22.988 -7.912 -10.731 1.00 86.38 179 LEU A O 1
ATOM 1347 N N . GLU A 1 180 ? 22.311 -8.299 -8.623 1.00 86.75 180 GLU A N 1
ATOM 1348 C CA . GLU A 1 180 ? 22.736 -9.704 -8.580 1.00 86.75 180 GLU A CA 1
ATOM 1349 C C . GLU A 1 180 ? 21.673 -10.665 -9.130 1.00 86.75 180 GLU A C 1
ATOM 1351 O O . GLU A 1 180 ? 22.011 -11.778 -9.532 1.00 86.75 180 GLU A O 1
ATOM 1356 N N . ASP A 1 181 ? 20.412 -10.227 -9.198 1.00 90.12 181 ASP A N 1
ATOM 1357 C CA . ASP A 1 181 ? 19.303 -10.979 -9.783 1.00 90.12 181 ASP A CA 1
ATOM 1358 C C . ASP A 1 181 ? 18.466 -10.073 -10.707 1.00 90.12 181 ASP A C 1
ATOM 1360 O O . ASP A 1 181 ? 17.456 -9.496 -10.284 1.00 90.12 181 ASP A O 1
ATOM 1364 N N . PRO A 1 182 ? 18.880 -9.932 -11.982 1.00 92.50 182 PRO A N 1
ATOM 1365 C CA . PRO A 1 182 ? 18.146 -9.140 -12.965 1.00 92.50 182 PRO A CA 1
ATOM 1366 C C . PRO A 1 182 ? 16.744 -9.680 -13.270 1.00 92.50 182 PRO A C 1
ATOM 1368 O O . PRO A 1 182 ? 15.896 -8.915 -13.720 1.00 92.50 182 PRO A O 1
ATOM 1371 N N . ALA A 1 183 ? 16.487 -10.974 -13.044 1.00 92.69 183 ALA A N 1
ATOM 1372 C CA . ALA A 1 183 ? 15.165 -11.555 -13.265 1.00 92.69 183 ALA A CA 1
ATOM 1373 C C . ALA A 1 183 ? 14.179 -11.090 -12.186 1.00 92.69 183 ALA A C 1
ATOM 1375 O O . ALA A 1 183 ? 13.031 -10.777 -12.503 1.00 92.69 183 ALA A O 1
ATOM 1376 N N . PHE A 1 184 ? 14.636 -10.964 -10.936 1.00 93.06 184 PHE A N 1
ATOM 1377 C CA . PHE A 1 184 ? 13.854 -10.327 -9.876 1.00 93.06 184 PHE A CA 1
ATOM 1378 C C . PHE A 1 184 ? 13.558 -8.858 -10.207 1.00 93.06 184 PHE A C 1
ATOM 1380 O O . PHE A 1 184 ? 12.405 -8.434 -10.143 1.00 93.06 184 PHE A O 1
ATOM 1387 N N . GLN A 1 185 ? 14.577 -8.098 -10.633 1.00 95.00 185 GLN A N 1
ATOM 1388 C CA . GLN A 1 185 ? 14.404 -6.694 -11.028 1.00 95.00 185 GLN A CA 1
ATOM 1389 C C . GLN A 1 185 ? 13.353 -6.539 -12.138 1.00 95.00 185 GLN A C 1
ATOM 1391 O O . GLN A 1 185 ? 12.510 -5.649 -12.062 1.00 95.00 185 GLN A O 1
ATOM 1396 N N . ASP A 1 186 ? 13.392 -7.399 -13.157 1.00 95.06 186 ASP A N 1
ATOM 1397 C CA . ASP A 1 186 ? 12.417 -7.401 -14.252 1.00 95.06 186 ASP A CA 1
ATOM 1398 C C . ASP A 1 186 ? 11.010 -7.812 -13.779 1.00 95.06 186 ASP A C 1
ATOM 1400 O O . ASP A 1 186 ? 10.004 -7.253 -14.213 1.00 95.06 186 ASP A O 1
ATOM 1404 N N . SER A 1 187 ? 10.925 -8.743 -12.829 1.00 94.56 187 SER A N 1
ATOM 1405 C CA . SER A 1 187 ? 9.642 -9.232 -12.316 1.00 94.56 187 SER A CA 1
ATOM 1406 C C . SER A 1 187 ? 8.924 -8.216 -11.425 1.00 94.56 187 SER A C 1
ATOM 1408 O O . SER A 1 187 ? 7.699 -8.142 -11.476 1.00 94.56 187 SER A O 1
ATOM 1410 N N . PHE A 1 188 ? 9.660 -7.415 -10.644 1.00 95.62 188 PHE A N 1
ATOM 1411 C CA . PHE A 1 188 ? 9.083 -6.565 -9.589 1.00 95.62 188 PHE A CA 1
ATOM 1412 C C . PHE A 1 188 ? 9.388 -5.066 -9.718 1.00 95.62 188 PHE A C 1
ATOM 1414 O O . PHE A 1 188 ? 8.810 -4.261 -8.990 1.00 95.62 188 PHE A O 1
ATOM 1421 N N . GLY A 1 189 ? 10.255 -4.653 -10.646 1.00 95.25 189 GLY A N 1
ATOM 1422 C CA . GLY A 1 189 ? 10.579 -3.241 -10.906 1.00 95.25 189 GLY A CA 1
ATOM 1423 C C . GLY A 1 189 ? 11.534 -2.603 -9.890 1.00 95.25 189 GLY A C 1
ATOM 1424 O O . GLY A 1 189 ? 11.961 -1.463 -10.074 1.00 95.25 189 GLY A O 1
ATOM 1425 N N . ILE A 1 190 ? 11.906 -3.340 -8.846 1.00 96.19 190 ILE A N 1
ATOM 1426 C CA . ILE A 1 190 ? 12.843 -2.950 -7.791 1.00 96.19 190 ILE A CA 1
ATOM 1427 C C . ILE A 1 190 ? 13.522 -4.206 -7.242 1.00 96.19 190 ILE A C 1
ATOM 1429 O O . ILE A 1 190 ? 13.033 -5.319 -7.437 1.00 96.19 190 ILE A O 1
ATOM 1433 N N . GLY A 1 191 ? 14.645 -4.042 -6.549 1.00 95.38 191 GLY A N 1
ATOM 1434 C CA . GLY A 1 191 ? 15.239 -5.116 -5.771 1.00 95.38 191 GLY A CA 1
ATOM 1435 C C . GLY A 1 191 ? 14.486 -5.423 -4.475 1.00 95.38 191 GLY A C 1
ATOM 1436 O O . GLY A 1 191 ? 13.623 -4.656 -4.041 1.00 95.38 191 GLY A O 1
ATOM 1437 N N . PRO A 1 192 ? 14.795 -6.572 -3.854 1.00 95.44 192 PRO A N 1
ATOM 1438 C CA . PRO A 1 192 ? 14.067 -7.047 -2.689 1.00 95.44 192 PRO A CA 1
ATOM 1439 C C . PRO A 1 192 ? 14.310 -6.142 -1.478 1.00 95.44 192 PRO A C 1
ATOM 1441 O O . PRO A 1 192 ? 15.438 -5.721 -1.210 1.00 95.44 192 PRO A O 1
ATOM 1444 N N . GLY A 1 193 ? 13.252 -5.887 -0.712 1.00 95.31 193 GLY A N 1
ATOM 1445 C CA . GLY A 1 193 ? 13.337 -5.200 0.576 1.00 95.31 193 GLY A CA 1
ATOM 1446 C C . GLY A 1 193 ? 13.749 -6.136 1.707 1.00 95.31 193 GLY A C 1
ATOM 1447 O O . GLY A 1 193 ? 14.403 -5.713 2.660 1.00 95.31 193 GLY A O 1
ATOM 1448 N N . CYS A 1 194 ? 13.444 -7.429 1.574 1.00 95.19 194 CYS A N 1
ATOM 1449 C CA . CYS A 1 194 ? 14.025 -8.476 2.402 1.00 95.19 194 CYS A CA 1
ATOM 1450 C C . CYS A 1 194 ? 14.180 -9.790 1.640 1.00 95.19 194 CYS A C 1
ATOM 1452 O O . CYS A 1 194 ? 13.591 -10.000 0.579 1.00 95.19 194 CYS A O 1
ATOM 1454 N N . LYS A 1 195 ? 15.014 -10.666 2.201 1.00 91.75 195 LYS A N 1
ATOM 1455 C CA . LYS A 1 195 ? 15.331 -11.984 1.663 1.00 91.75 195 LYS A CA 1
ATOM 1456 C C . LYS A 1 195 ? 15.475 -12.973 2.813 1.00 91.75 195 LYS A C 1
ATOM 1458 O O . LYS A 1 195 ? 16.212 -12.696 3.761 1.00 91.75 195 LYS A O 1
ATOM 1463 N N . THR A 1 196 ? 14.838 -14.131 2.702 1.00 85.00 196 THR A N 1
ATOM 1464 C CA . THR A 1 196 ? 15.051 -15.274 3.596 1.00 85.00 196 THR A CA 1
ATOM 1465 C C . THR A 1 196 ? 15.415 -16.523 2.799 1.00 85.00 196 THR A C 1
ATOM 1467 O O . THR A 1 196 ? 15.307 -16.559 1.572 1.00 85.00 196 THR A O 1
ATOM 1470 N N . VAL A 1 197 ? 15.936 -17.530 3.494 1.00 77.56 197 VAL A N 1
ATOM 1471 C CA . VAL A 1 197 ? 16.246 -18.837 2.912 1.00 77.56 197 VAL A CA 1
ATOM 1472 C C . VAL A 1 197 ? 15.187 -19.813 3.385 1.00 77.56 197 VAL A C 1
ATOM 1474 O O . VAL A 1 197 ? 15.161 -20.162 4.565 1.00 77.56 197 VAL A O 1
ATOM 1477 N N . ASP A 1 198 ? 14.368 -20.279 2.457 1.00 69.12 198 ASP A N 1
ATOM 1478 C CA . ASP A 1 198 ? 13.540 -21.452 2.646 1.00 69.12 198 ASP A CA 1
ATOM 1479 C C . ASP A 1 198 ? 14.357 -22.723 2.306 1.00 69.12 198 ASP A C 1
ATOM 1481 O O . ASP A 1 198 ? 14.863 -22.874 1.187 1.00 69.12 198 ASP A O 1
ATOM 1485 N N . PRO A 1 199 ? 14.540 -23.658 3.256 1.00 63.44 199 PRO A N 1
ATOM 1486 C CA . PRO A 1 199 ? 15.320 -24.875 3.026 1.00 63.44 199 PRO A CA 1
ATOM 1487 C C . PRO A 1 199 ? 14.756 -25.810 1.942 1.00 63.44 199 PRO A C 1
ATOM 1489 O O . PRO A 1 199 ? 15.498 -26.659 1.441 1.00 63.44 199 PRO A O 1
ATOM 1492 N N . GLU A 1 200 ? 13.466 -25.703 1.624 1.00 65.31 200 GLU A N 1
ATOM 1493 C CA . GLU A 1 200 ? 12.724 -26.569 0.705 1.00 65.31 200 GLU A CA 1
ATOM 1494 C C . GLU A 1 200 ? 12.526 -25.915 -0.676 1.00 65.31 200 GLU A C 1
ATOM 1496 O O . GLU A 1 200 ? 12.627 -26.605 -1.695 1.00 65.31 200 GLU A O 1
ATOM 1501 N N . PHE A 1 201 ? 12.338 -24.593 -0.726 1.00 59.84 201 PHE A N 1
ATOM 1502 C CA . PHE A 1 201 ? 11.991 -23.840 -1.939 1.00 59.84 201 PHE A CA 1
ATOM 1503 C C . PHE A 1 201 ? 13.056 -22.831 -2.402 1.00 59.84 201 PHE A C 1
ATOM 1505 O O . PHE A 1 201 ? 12.973 -22.334 -3.526 1.00 59.84 201 PHE A O 1
ATOM 1512 N N . GLY A 1 202 ? 14.113 -22.592 -1.618 1.00 69.62 202 GLY A N 1
ATOM 1513 C CA . GLY A 1 202 ? 15.239 -21.740 -2.009 1.00 69.62 202 GLY A CA 1
ATOM 1514 C C . GLY A 1 202 ? 15.224 -20.372 -1.330 1.00 69.62 202 GLY A C 1
ATOM 1515 O O . GLY A 1 202 ? 15.277 -20.288 -0.113 1.00 69.62 202 GLY A O 1
ATOM 1516 N N . PHE A 1 203 ? 15.274 -19.282 -2.094 1.00 67.94 203 PHE A N 1
ATOM 1517 C CA . PHE A 1 203 ? 15.190 -17.937 -1.519 1.00 67.94 203 PHE A CA 1
ATOM 1518 C C . PHE A 1 203 ? 13.768 -17.408 -1.654 1.00 67.94 203 PHE A C 1
ATOM 1520 O O . PHE A 1 203 ? 13.265 -17.357 -2.773 1.00 67.94 203 PHE A O 1
ATOM 1527 N N . ASP A 1 204 ? 13.195 -16.954 -0.541 1.00 79.81 204 ASP A N 1
ATOM 1528 C CA . ASP A 1 204 ? 11.975 -16.150 -0.537 1.00 79.81 204 ASP A CA 1
ATOM 1529 C C . ASP A 1 204 ? 12.358 -14.677 -0.432 1.00 79.81 204 ASP A C 1
ATOM 1531 O O . ASP A 1 204 ? 13.185 -14.273 0.396 1.00 79.81 204 ASP A O 1
ATOM 1535 N N . TYR A 1 205 ? 11.773 -13.879 -1.312 1.00 89.81 205 TYR A N 1
ATOM 1536 C CA . TYR A 1 205 ? 12.025 -12.454 -1.440 1.00 89.81 205 TYR A CA 1
ATOM 1537 C C . TYR A 1 205 ? 10.721 -11.704 -1.241 1.00 89.81 205 TYR A C 1
ATOM 1539 O O . TYR A 1 205 ? 9.671 -12.189 -1.640 1.00 89.81 205 TYR A O 1
ATOM 1547 N N . ALA A 1 206 ? 10.809 -10.497 -0.696 1.00 93.75 206 ALA A N 1
ATOM 1548 C CA . ALA A 1 206 ? 9.663 -9.607 -0.621 1.00 93.75 206 ALA A CA 1
ATOM 1549 C C . ALA A 1 206 ? 10.021 -8.210 -1.124 1.00 93.75 206 ALA A C 1
ATOM 1551 O O . ALA A 1 206 ? 11.131 -7.707 -0.900 1.00 93.75 206 ALA A O 1
ATOM 1552 N N . VAL A 1 207 ? 9.066 -7.583 -1.798 1.00 96.06 207 VAL A N 1
ATOM 1553 C CA . VAL A 1 207 ? 9.172 -6.254 -2.395 1.00 96.06 207 VAL A CA 1
ATOM 1554 C C . VAL A 1 207 ? 9.007 -5.174 -1.312 1.00 96.06 207 VAL A C 1
ATOM 1556 O O . VAL A 1 207 ? 8.176 -5.320 -0.412 1.00 96.06 207 VAL A O 1
ATOM 1559 N N . PRO A 1 208 ? 9.771 -4.066 -1.371 1.00 97.38 208 PRO A N 1
ATOM 1560 C CA . PRO A 1 208 ? 9.610 -2.955 -0.439 1.00 97.38 208 PRO A CA 1
ATOM 1561 C C . PRO A 1 208 ? 8.184 -2.354 -0.464 1.00 97.38 208 PRO A C 1
ATOM 1563 O O . PRO A 1 208 ? 7.669 -2.011 -1.529 1.00 97.38 208 PRO A O 1
ATOM 1566 N N . PRO A 1 209 ? 7.527 -2.135 0.686 1.00 97.25 209 PRO A N 1
ATOM 1567 C CA . PRO A 1 209 ? 6.080 -1.897 0.744 1.00 97.25 209 PRO A CA 1
ATOM 1568 C C . PRO A 1 209 ? 5.681 -0.415 0.668 1.00 97.25 209 PRO A C 1
ATOM 1570 O O . PRO A 1 209 ? 4.921 0.051 1.508 1.00 97.25 209 PRO A O 1
ATOM 1573 N N . VAL A 1 210 ? 6.171 0.364 -0.302 1.00 98.38 210 VAL A N 1
ATOM 1574 C CA . VAL A 1 210 ? 6.053 1.846 -0.297 1.00 98.38 210 VAL A CA 1
ATOM 1575 C C . VAL A 1 210 ? 4.635 2.354 0.017 1.00 98.38 210 VAL A C 1
ATOM 1577 O O . VAL A 1 210 ? 4.462 3.142 0.945 1.00 98.38 210 VAL A O 1
ATOM 1580 N N . ARG A 1 211 ? 3.621 1.884 -0.724 1.00 98.50 211 ARG A N 1
ATOM 1581 C CA . ARG A 1 211 ? 2.216 2.314 -0.580 1.00 98.50 211 ARG A CA 1
ATOM 1582 C C . ARG A 1 211 ? 1.577 1.810 0.717 1.00 98.50 211 ARG A C 1
ATOM 1584 O O . ARG A 1 211 ? 0.961 2.593 1.436 1.00 98.50 211 ARG A O 1
ATOM 1591 N N . MET A 1 212 ? 1.757 0.526 1.038 1.00 98.62 212 MET A N 1
ATOM 1592 C CA . MET A 1 212 ? 1.215 -0.084 2.261 1.00 98.62 212 MET A CA 1
ATOM 1593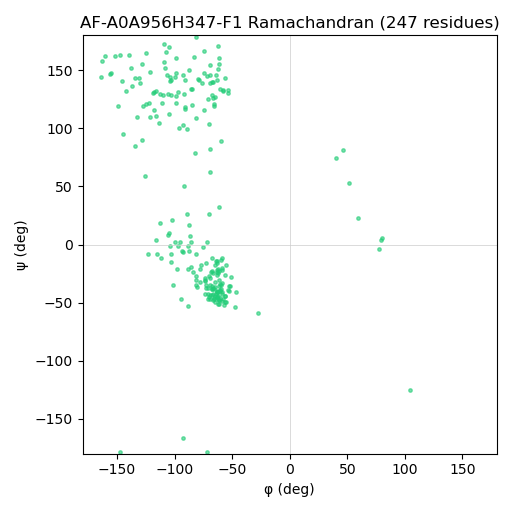 C C . MET A 1 212 ? 1.825 0.534 3.521 1.00 98.62 212 MET A C 1
ATOM 1595 O O . MET A 1 212 ? 1.097 0.863 4.454 1.00 98.62 212 MET A O 1
ATOM 1599 N N . ARG A 1 213 ? 3.143 0.771 3.516 1.00 98.12 213 ARG A N 1
ATOM 1600 C CA . ARG A 1 213 ? 3.865 1.481 4.574 1.00 98.12 213 ARG A CA 1
ATOM 1601 C C . ARG A 1 213 ? 3.257 2.852 4.823 1.00 98.12 213 ARG A C 1
ATOM 1603 O O . ARG A 1 213 ? 2.978 3.167 5.969 1.00 98.12 213 ARG A O 1
ATOM 1610 N N . SER A 1 214 ? 3.026 3.645 3.776 1.00 98.25 214 SER A N 1
ATOM 1611 C CA . SER A 1 214 ? 2.478 4.995 3.945 1.00 98.25 214 SER A CA 1
ATOM 1612 C C . SER A 1 214 ? 1.088 5.001 4.581 1.00 98.25 214 SER A C 1
ATOM 1614 O O . SER A 1 214 ? 0.807 5.888 5.378 1.00 98.25 214 SER A O 1
ATOM 1616 N N . VAL A 1 215 ? 0.233 4.015 4.287 1.00 98.56 215 VAL A N 1
ATOM 1617 C CA . VAL A 1 215 ? -1.057 3.867 4.984 1.00 98.56 215 VAL A CA 1
ATOM 1618 C C . VAL A 1 215 ? -0.850 3.432 6.438 1.00 98.56 215 VAL A C 1
ATOM 1620 O O . VAL A 1 215 ? -1.480 3.982 7.337 1.00 98.56 215 VAL A O 1
ATOM 1623 N N . ALA A 1 216 ? 0.047 2.477 6.685 1.00 97.88 216 ALA A N 1
ATOM 1624 C CA . ALA A 1 216 ? 0.303 1.951 8.022 1.00 97.88 216 ALA A CA 1
ATOM 1625 C C . ALA A 1 216 ? 0.915 3.007 8.968 1.00 97.88 216 ALA A C 1
ATOM 1627 O O . ALA A 1 216 ? 0.438 3.190 10.084 1.00 97.88 216 ALA A O 1
ATOM 1628 N N . GLU A 1 217 ? 1.920 3.758 8.506 1.00 97.31 217 GLU A N 1
ATOM 1629 C CA . GLU A 1 217 ? 2.593 4.832 9.263 1.00 97.31 217 GLU A CA 1
ATOM 1630 C C . GLU A 1 217 ? 1.675 6.026 9.548 1.00 97.31 217 GLU A C 1
ATOM 1632 O O . GLU A 1 217 ? 1.886 6.754 10.517 1.00 97.31 217 GLU A O 1
ATOM 1637 N N . LEU A 1 218 ? 0.641 6.218 8.727 1.00 97.00 218 LEU A N 1
ATOM 1638 C CA . LEU A 1 218 ? -0.375 7.251 8.923 1.00 97.00 218 LEU A CA 1
ATOM 1639 C C . LEU A 1 218 ? -1.337 6.890 10.067 1.00 97.00 218 LEU A C 1
ATOM 1641 O O . LEU A 1 218 ? -1.832 7.788 10.741 1.00 97.00 218 LEU A O 1
ATOM 1645 N N . MET A 1 219 ? -1.551 5.595 10.322 1.00 95.12 219 MET A N 1
ATOM 1646 C CA . MET A 1 219 ? -2.471 5.104 11.357 1.00 95.12 219 MET A CA 1
ATOM 1647 C C . MET A 1 219 ? -1.775 4.609 12.629 1.00 95.12 219 MET A C 1
ATOM 1649 O O . MET A 1 219 ? -2.434 4.337 13.629 1.00 95.12 219 MET A O 1
ATOM 1653 N N . SER A 1 220 ? -0.464 4.369 12.616 1.00 93.50 220 SER A N 1
ATOM 1654 C CA . SER A 1 220 ? 0.198 3.655 13.713 1.00 93.50 220 SER A CA 1
ATOM 1655 C C . SER A 1 220 ? 1.685 3.981 13.840 1.00 93.50 220 SER A C 1
ATOM 1657 O O . SER A 1 220 ? 2.388 4.215 12.861 1.00 93.50 220 SER A O 1
ATOM 1659 N N . SER A 1 221 ? 2.181 3.953 15.083 1.00 90.25 221 SER A N 1
ATOM 1660 C CA . SER A 1 221 ? 3.613 4.060 15.394 1.00 90.25 221 SER A CA 1
ATOM 1661 C C . SER A 1 221 ? 4.299 2.698 15.303 1.00 90.25 221 SER A C 1
ATOM 1663 O O . SER A 1 221 ? 3.810 1.720 15.877 1.00 90.25 221 SER A O 1
ATOM 1665 N N . ASP A 1 222 ? 5.454 2.656 14.636 1.00 90.06 222 ASP A N 1
ATOM 1666 C CA . ASP A 1 222 ? 6.246 1.445 14.376 1.00 90.06 222 ASP A CA 1
ATOM 1667 C C . ASP A 1 222 ? 5.423 0.292 13.753 1.00 90.06 222 ASP A C 1
ATOM 1669 O O . ASP A 1 222 ? 5.410 -0.818 14.290 1.00 90.06 222 ASP A O 1
ATOM 1673 N N . PRO A 1 223 ? 4.695 0.524 12.643 1.00 94.69 223 PRO A N 1
ATOM 1674 C CA . PRO A 1 223 ? 3.672 -0.408 12.172 1.00 94.69 223 PRO A CA 1
ATOM 1675 C C . PRO A 1 223 ? 4.213 -1.533 11.282 1.00 94.69 223 PRO A C 1
ATOM 1677 O O . PRO A 1 223 ? 3.430 -2.314 10.743 1.00 94.69 223 PRO A O 1
ATOM 1680 N N . LEU A 1 224 ? 5.528 -1.590 11.065 1.00 96.69 224 LEU A N 1
ATOM 1681 C CA . LEU A 1 224 ? 6.148 -2.495 10.105 1.00 96.69 224 LEU A CA 1
ATOM 1682 C C . LEU A 1 224 ? 6.814 -3.673 10.809 1.00 96.69 224 LEU A C 1
ATOM 1684 O O . LEU A 1 224 ? 7.496 -3.508 11.822 1.00 96.69 224 LEU A O 1
ATOM 1688 N N . ALA A 1 225 ? 6.679 -4.848 10.206 1.00 96.38 225 ALA A N 1
ATOM 1689 C CA . ALA A 1 225 ? 7.483 -6.018 10.522 1.00 96.38 225 ALA A CA 1
ATOM 1690 C C . ALA A 1 225 ? 7.965 -6.690 9.238 1.00 96.38 225 ALA A C 1
ATOM 1692 O O . ALA A 1 225 ? 7.237 -6.747 8.245 1.00 96.38 225 ALA A O 1
ATOM 1693 N N . SER A 1 226 ? 9.191 -7.213 9.258 1.00 95.69 226 SER A N 1
ATOM 1694 C CA . SER A 1 226 ? 9.732 -7.972 8.128 1.00 95.69 226 SER A CA 1
ATOM 1695 C C . SER A 1 226 ? 8.961 -9.264 7.933 1.00 95.69 226 SER A C 1
ATOM 1697 O O . SER A 1 226 ? 8.991 -10.108 8.821 1.00 95.69 226 SER A O 1
ATOM 1699 N N . ILE A 1 227 ? 8.356 -9.478 6.765 1.00 92.94 227 ILE A N 1
ATOM 1700 C CA . ILE A 1 227 ? 7.770 -10.776 6.400 1.00 92.94 227 ILE A CA 1
ATOM 1701 C C . ILE A 1 227 ? 8.832 -11.883 6.346 1.00 92.94 227 ILE A C 1
ATOM 1703 O O . ILE A 1 227 ? 8.533 -13.039 6.612 1.00 92.94 227 ILE A O 1
ATOM 1707 N N . CYS A 1 228 ? 10.099 -11.527 6.132 1.00 93.12 228 CYS A N 1
ATOM 1708 C CA . CYS A 1 228 ? 11.220 -12.459 6.183 1.00 93.12 228 CYS A CA 1
ATOM 1709 C C . CYS A 1 228 ? 11.628 -12.868 7.616 1.00 93.12 228 CYS A C 1
ATOM 1711 O O . CYS A 1 228 ? 12.562 -13.657 7.782 1.00 93.12 228 CYS A O 1
ATOM 1713 N N . ALA A 1 229 ? 10.988 -12.327 8.660 1.00 90.81 229 ALA A N 1
ATOM 1714 C CA . ALA A 1 229 ? 11.248 -12.734 10.036 1.00 90.81 229 ALA A CA 1
ATOM 1715 C C . ALA A 1 229 ? 10.743 -14.160 10.305 1.00 90.81 229 ALA A C 1
ATOM 1717 O O . ALA A 1 229 ? 9.706 -14.583 9.807 1.00 90.81 229 ALA A O 1
ATOM 1718 N N . ALA A 1 230 ? 11.463 -14.894 11.156 1.00 85.88 230 ALA A N 1
ATOM 1719 C CA . ALA A 1 230 ? 11.099 -16.263 11.527 1.00 85.88 230 ALA A CA 1
ATOM 1720 C C . ALA A 1 230 ? 9.879 -16.350 12.469 1.00 85.88 230 ALA A C 1
ATOM 1722 O O . ALA A 1 230 ? 9.330 -17.433 12.663 1.00 85.88 230 ALA A O 1
ATOM 1723 N N . ASP A 1 231 ? 9.500 -15.238 13.101 1.00 84.69 231 ASP A N 1
ATOM 1724 C CA . ASP A 1 231 ? 8.386 -15.138 14.042 1.00 84.69 231 ASP A CA 1
ATOM 1725 C C . ASP A 1 231 ? 7.877 -13.68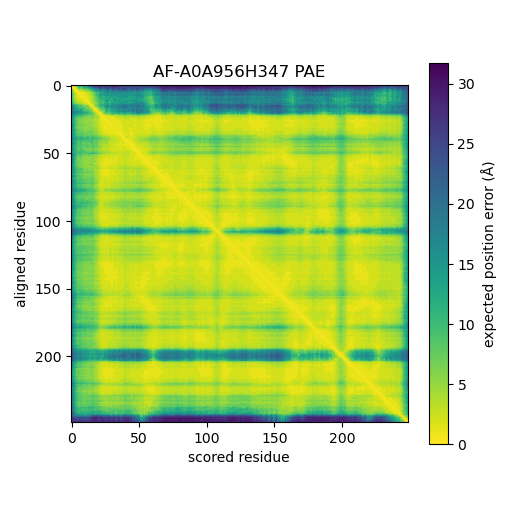9 14.117 1.00 84.69 231 ASP A C 1
ATOM 1727 O O . ASP A 1 231 ? 8.664 -12.743 14.037 1.00 84.69 231 ASP A O 1
ATOM 1731 N N . TYR A 1 232 ? 6.568 -13.529 14.326 1.00 87.94 232 TYR A N 1
ATOM 1732 C CA . TYR A 1 232 ? 5.903 -12.227 14.482 1.00 87.94 232 TYR A CA 1
ATOM 1733 C C . TYR A 1 232 ? 5.282 -12.043 15.872 1.00 87.94 232 TYR A C 1
ATOM 1735 O O . TYR A 1 232 ? 4.623 -11.033 16.123 1.00 87.94 232 TYR A O 1
ATOM 1743 N N . SER A 1 233 ? 5.460 -13.001 16.788 1.00 84.38 233 SER A N 1
ATOM 1744 C CA . SER A 1 233 ? 4.762 -13.017 18.079 1.00 84.38 233 SER A CA 1
ATOM 1745 C C . SER A 1 233 ? 5.038 -11.763 18.908 1.00 84.38 233 SER A C 1
ATOM 1747 O O . SER A 1 233 ? 4.118 -11.199 19.496 1.00 84.38 233 SER A O 1
ATOM 1749 N N . SER A 1 234 ? 6.286 -11.286 18.928 1.00 84.31 234 SER A N 1
ATOM 1750 C CA . SER A 1 234 ? 6.672 -10.068 19.654 1.00 84.31 234 SER A CA 1
ATOM 1751 C C . SER A 1 234 ? 6.037 -8.803 19.068 1.00 84.31 234 SER A C 1
ATOM 1753 O O . SER A 1 234 ? 5.535 -7.967 19.817 1.00 84.31 234 SER A O 1
ATOM 1755 N N . PHE A 1 235 ? 6.011 -8.686 17.739 1.00 87.19 235 PHE A N 1
ATOM 1756 C CA . PHE A 1 235 ? 5.388 -7.575 17.021 1.00 87.19 235 PHE A CA 1
ATOM 1757 C C . PHE A 1 235 ? 3.873 -7.524 17.261 1.00 87.19 235 PHE A C 1
ATOM 1759 O O . PHE A 1 235 ? 3.314 -6.473 17.593 1.00 87.19 235 PHE A O 1
ATOM 1766 N N . MET A 1 236 ? 3.215 -8.682 17.179 1.00 84.19 236 MET A N 1
ATOM 1767 C CA . MET A 1 236 ? 1.783 -8.803 17.443 1.00 84.19 236 MET A CA 1
ATOM 1768 C C . MET A 1 236 ? 1.449 -8.496 18.907 1.00 84.19 236 MET A C 1
ATOM 1770 O O . MET A 1 236 ? 0.512 -7.744 19.171 1.00 84.19 236 MET A O 1
ATOM 1774 N N . ALA A 1 237 ? 2.233 -9.014 19.861 1.00 83.12 237 ALA A N 1
ATOM 1775 C CA . ALA A 1 237 ? 2.029 -8.758 21.287 1.00 83.12 237 ALA A CA 1
ATOM 1776 C C . ALA A 1 237 ? 2.154 -7.265 21.629 1.00 83.12 237 ALA A C 1
ATOM 1778 O O . ALA A 1 237 ? 1.257 -6.707 22.260 1.00 83.12 237 ALA A O 1
ATOM 1779 N N . ALA A 1 238 ? 3.211 -6.604 21.143 1.00 81.25 238 ALA A N 1
ATOM 1780 C CA . ALA A 1 238 ? 3.415 -5.172 21.354 1.00 81.25 238 ALA A CA 1
ATOM 1781 C C . ALA A 1 238 ? 2.260 -4.331 20.787 1.00 81.25 238 ALA A C 1
ATOM 1783 O O . ALA A 1 238 ? 1.886 -3.315 21.369 1.00 81.25 238 ALA A O 1
ATOM 1784 N N . THR A 1 239 ? 1.662 -4.757 19.671 1.00 78.25 239 THR A N 1
ATOM 1785 C CA . THR A 1 239 ? 0.527 -4.033 19.086 1.00 78.25 239 THR A CA 1
ATOM 1786 C C . THR A 1 239 ? -0.756 -4.215 19.884 1.00 78.25 239 THR A C 1
ATOM 1788 O O . THR A 1 239 ? -1.480 -3.247 20.117 1.00 78.25 239 THR A O 1
ATOM 1791 N N . VAL A 1 240 ? -1.043 -5.436 20.337 1.00 76.88 240 VAL A N 1
ATOM 1792 C CA . VAL A 1 240 ? -2.224 -5.695 21.171 1.00 76.88 240 VAL A CA 1
ATOM 1793 C C . VAL A 1 240 ? -2.149 -4.894 22.473 1.00 76.88 240 VAL A C 1
ATOM 1795 O O . VAL A 1 240 ? -3.154 -4.321 22.885 1.00 76.88 240 VAL A O 1
ATOM 1798 N N . GLU A 1 241 ? -0.967 -4.776 23.084 1.00 76.94 241 GLU A N 1
ATOM 1799 C CA . GLU A 1 241 ? -0.769 -3.926 24.267 1.00 76.94 241 GLU A CA 1
ATOM 1800 C C . GLU A 1 241 ? -1.100 -2.448 24.001 1.00 76.94 241 GLU A C 1
ATOM 1802 O O . GLU A 1 241 ? -1.704 -1.80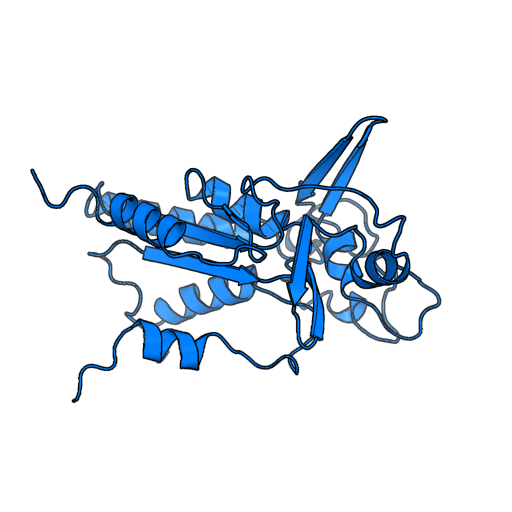4 24.862 1.00 76.94 241 GLU A O 1
ATOM 1807 N N . LYS A 1 242 ? -0.763 -1.924 22.812 1.00 72.69 242 LYS A N 1
ATOM 1808 C CA . LYS A 1 242 ? -1.107 -0.551 22.402 1.00 72.69 242 LYS A CA 1
ATOM 1809 C C . LYS A 1 242 ? -2.623 -0.376 22.226 1.00 72.69 242 LYS A C 1
ATOM 1811 O O . LYS A 1 242 ? -3.183 0.560 22.779 1.00 72.69 242 LYS A O 1
ATOM 1816 N N . LEU A 1 243 ? -3.285 -1.296 21.520 1.00 73.50 243 LEU A N 1
ATOM 1817 C CA . LEU A 1 243 ? -4.715 -1.204 21.172 1.00 73.50 243 LEU A CA 1
ATOM 1818 C C . LEU A 1 243 ? -5.686 -1.449 22.325 1.00 73.50 243 LEU A C 1
ATOM 1820 O O . LEU A 1 243 ? -6.803 -0.937 22.320 1.00 73.50 243 LEU A O 1
ATOM 1824 N N . VAL A 1 244 ? -5.289 -2.293 23.276 1.00 69.06 244 VAL A N 1
ATOM 1825 C CA . VAL A 1 244 ? -6.087 -2.583 24.475 1.00 69.06 244 VAL A CA 1
ATOM 1826 C C . VAL A 1 244 ? -5.891 -1.494 25.533 1.00 69.06 244 VAL A C 1
ATOM 1828 O O . VAL A 1 244 ? -6.600 -1.507 26.537 1.00 69.06 244 VAL A O 1
ATOM 1831 N N . GLY A 1 245 ? -4.945 -0.569 25.309 1.00 54.53 245 GLY A N 1
ATOM 1832 C CA . GLY A 1 245 ? -4.749 0.649 26.080 1.00 54.53 245 GLY A CA 1
ATOM 1833 C C . GLY A 1 245 ? -4.935 0.428 27.570 1.00 54.53 245 GLY A C 1
ATOM 1834 O O . GLY A 1 245 ? -5.948 0.839 28.103 1.00 54.53 245 GLY A O 1
ATOM 1835 N N . SER A 1 246 ? -3.982 -0.214 28.254 1.00 49.31 246 SER A N 1
ATOM 1836 C CA . SER A 1 246 ? -3.983 -0.285 29.724 1.00 49.31 246 SER A CA 1
ATOM 1837 C C . SER A 1 246 ? -5.361 -0.646 30.315 1.00 49.31 246 SER A C 1
ATOM 1839 O O . SER A 1 246 ? -6.060 0.221 30.832 1.00 49.31 246 SER A O 1
ATOM 1841 N N . CYS A 1 247 ? -5.745 -1.925 30.349 1.00 41.66 247 CYS A N 1
ATOM 1842 C CA . CYS A 1 247 ? -6.875 -2.399 31.175 1.00 41.66 247 CYS A CA 1
ATOM 1843 C C . CYS A 1 247 ? -6.667 -2.181 32.706 1.00 41.66 247 CYS A C 1
ATOM 1845 O O . CYS A 1 247 ? -7.105 -2.988 33.524 1.00 41.66 247 CYS A O 1
ATOM 1847 N N . GLY A 1 248 ? -5.967 -1.125 33.124 1.00 42.62 248 GLY A N 1
ATOM 1848 C CA . GLY A 1 248 ? -5.660 -0.757 34.496 1.00 42.62 248 GLY A CA 1
ATOM 1849 C C . GLY A 1 248 ? -5.658 0.762 34.663 1.00 42.62 248 GLY A C 1
ATOM 1850 O O . GLY A 1 248 ? -4.633 1.409 34.454 1.00 42.62 248 GLY A O 1
ATOM 1851 N N . GLY A 1 249 ? -6.807 1.284 35.092 1.00 33.03 249 GLY A N 1
ATOM 1852 C CA . GLY A 1 249 ? -7.038 2.641 35.583 1.00 33.03 249 GLY A CA 1
ATOM 1853 C C . GLY A 1 249 ? -8.397 2.728 36.255 1.00 33.03 249 GLY A C 1
ATOM 1854 O O . GLY A 1 249 ? -9.395 2.757 35.510 1.00 33.03 249 GLY A O 1
#

Secondary structure (DSSP, 8-state):
-----HHHHHHHHS---TTS-SS--HHHHHHHHHHHHH-TTSTTTTSS-TTS-EEEEEE-SS----B-GGGGGGGSTTS--TT-S-TTSSS--THHHHHHHEEEEE-SS-EEEEE--B-TTSSBPSSTTT-SBPPTHHHHHHHHHHHHHHHTT-TT--EEEEEEES--TTS-------SS-HHHHHHHSS--SEEEEETTTEEEEE---HHHHHHHHHH-SS-EEETTSS--HHHHHHHHHHHTT-S--

pLDDT: mean 89.65, std 12.6, range [33.03, 98.62]

Solvent-accessible surface area (backbone atoms only — not comparable to full-atom values): 13802 Å² total; per-residue (Å²): 127,86,82,72,52,68,68,64,52,46,66,67,65,64,76,66,73,89,84,59,73,79,62,44,36,60,62,48,51,51,45,52,54,54,54,39,21,71,35,87,89,38,96,46,38,61,71,69,51,76,95,50,53,45,81,46,78,46,76,47,48,57,41,57,34,33,52,29,74,92,46,53,44,59,68,38,66,88,41,54,45,77,38,33,63,55,71,83,51,72,60,67,43,45,4,32,25,37,54,42,34,45,45,68,53,77,53,102,89,49,54,51,67,41,64,37,49,16,21,83,83,69,44,79,35,92,46,66,86,47,12,35,34,55,47,70,61,75,49,48,51,56,52,53,50,52,27,53,59,22,35,73,76,40,80,75,30,45,48,39,29,34,34,35,20,9,17,24,98,84,38,43,78,40,63,51,77,28,81,92,41,59,67,52,22,45,38,40,58,43,16,62,10,23,71,34,79,42,97,88,81,43,75,49,65,14,29,38,36,50,58,58,46,56,53,13,58,72,45,29,83,85,28,52,36,26,55,59,49,96,71,58,64,68,63,52,50,58,48,50,54,59,57,60,51,67,96,73,131